Protein AF-A0A0G4I649-F1 (afdb_monomer)

Sequence (274 aa):
MVRAGGKIGPRVFERAVSGQRWRILRYLLKVSRPPHETGDAPRPSPPPSRAENWEGGSLESDFLCSAAPGPGRVEAAALLVGEGANVHRVGQRGVALLHKAAFRDPVGLVRLLLDRGVDREAVDVTGKSALTYTVRGLQQEVIELLLSLGTNVNETSWNSHARRLTPLHEIGHGGCGFEDAPTPSNGPEDQAITEVLVGWGAEVEALDSKGRSALHRAAQYGSLELVEYLIDREADAERRDRDDVTPLHWACRDPKTPPENLQKEANRSCPPPP

Mean predicted aligned error: 12.26 Å

Organism: NCBI:txid1169474

Solvent-accessible surface area (backbone atoms only — not comparable to full-atom values): 16024 Å² total; per-residue (Å²): 136,82,82,66,77,64,76,78,48,64,72,59,50,51,52,37,42,70,64,67,39,57,72,59,50,53,52,49,57,64,58,51,46,78,80,76,87,76,84,82,79,90,71,80,82,76,74,96,83,66,80,82,77,70,90,63,78,50,56,63,56,46,46,71,62,65,61,75,83,60,77,52,50,52,59,49,47,52,48,42,46,72,75,62,48,73,69,79,48,61,48,79,68,43,42,33,47,59,35,49,31,33,33,71,48,63,58,65,46,47,49,56,43,51,75,70,67,43,70,70,80,48,45,25,78,44,41,45,27,24,61,49,30,10,64,66,41,68,31,56,74,46,42,53,51,45,47,77,70,68,50,71,60,72,44,63,22,44,48,100,81,70,33,43,33,39,50,70,54,48,45,59,54,45,63,59,102,50,101,78,47,61,69,56,59,71,47,73,66,47,36,54,47,49,51,52,44,47,74,72,66,32,64,67,79,47,62,28,72,57,46,39,35,32,53,33,43,24,25,53,63,64,23,60,67,44,36,53,53,40,47,77,67,71,43,69,70,77,47,52,23,76,85,69,38,30,22,66,40,35,51,68,56,56,95,87,59,57,77,92,46,32,57,63,49,38,51,70,77,49,66,77,82,131

Foldseek 3Di:
DPPLQDQQDLVNLLVCQVVVVVVVSLVNVVSNDDPPPDDDDDDPDDDPPDDPPPPDPRSLNCLLQPPAEDPRSLVSNVSSVVVPDDQQDADPQRRGSLLRCLQHHDLSNNVVSVVVVHDQCRAGNQSDGSLLNNLQSLPLVNNLVSLVVVDDQQGWGQDPVRKTDGSLLCQQPQDDPDPPRDHRCLDCSSVSNVVSSVVSPHDQCDAMPQRDGSLLSCLLNVNVSNNVSSVVVVHDQCRATNLRDGSPLSNVDDPPDDPNCSVVVCCVVDPPDD

Nearest PDB structures (foldseek):
  5y4e-assembly1_A  TM=7.832E-01  e=2.084E-09  Homo sapiens
  7xce-assembly1_A  TM=7.370E-01  e=2.084E-09  Rattus norvegicus
  6gvm-assembly1_D  TM=8.474E-01  e=1.942E-07  synthetic construct
  6ley-assembly1_A  TM=7.022E-01  e=9.676E-07  Homo sapiens
  9dp8-assembly1_A  TM=4.434E-01  e=2.459E-07  Homo sapiens

Radius of gyration: 23.23 Å; Cα contacts (8 Å, |Δi|>4): 355; chains: 1; bounding box: 73×36×67 Å

pLDDT: mean 72.51, std 19.7, range [23.88, 94.75]

Structure (mmCIF, N/CA/C/O backbone):
data_AF-A0A0G4I649-F1
#
_entry.id   AF-A0A0G4I649-F1
#
loop_
_atom_site.group_PDB
_atom_site.id
_atom_site.type_symbol
_atom_site.label_atom_id
_atom_site.label_alt_id
_atom_site.label_comp_id
_atom_site.label_asym_id
_atom_site.label_entity_id
_atom_site.label_seq_id
_atom_site.pdbx_PDB_ins_code
_atom_site.Cartn_x
_atom_site.Cartn_y
_atom_site.Cartn_z
_atom_site.occupancy
_atom_site.B_iso_or_equiv
_atom_site.auth_seq_id
_atom_site.auth_comp_id
_atom_site.auth_asym_id
_atom_site.auth_atom_id
_atom_site.pdbx_PDB_model_num
ATOM 1 N N . MET A 1 1 ? -28.182 16.360 42.517 1.00 30.84 1 MET A N 1
ATOM 2 C CA . MET A 1 1 ? -28.153 16.275 41.039 1.00 30.84 1 MET A CA 1
ATOM 3 C C . MET A 1 1 ? -26.797 16.765 40.551 1.00 30.84 1 MET A C 1
ATOM 5 O O . MET A 1 1 ? -26.593 17.966 40.435 1.00 30.84 1 MET A O 1
ATOM 9 N N . VAL A 1 2 ? -25.835 15.862 40.348 1.00 25.61 2 VAL A N 1
ATOM 10 C CA . VAL A 1 2 ? -24.543 16.227 39.747 1.00 25.61 2 VAL A CA 1
ATOM 11 C C . VAL A 1 2 ? -24.775 16.339 38.244 1.00 25.61 2 VAL A C 1
ATOM 13 O O . VAL A 1 2 ? -25.144 15.356 37.607 1.00 25.61 2 VAL A O 1
ATOM 16 N N . ARG A 1 3 ? -24.631 17.545 37.686 1.00 26.09 3 ARG A N 1
ATOM 17 C CA . ARG A 1 3 ? -24.665 17.765 36.236 1.00 26.09 3 ARG A CA 1
ATOM 18 C C . ARG A 1 3 ? -23.495 17.000 35.610 1.00 26.09 3 ARG A C 1
ATOM 20 O O . ARG A 1 3 ? -22.353 17.442 35.701 1.00 26.09 3 ARG A O 1
ATOM 27 N N . ALA A 1 4 ? -23.775 15.862 34.980 1.00 29.80 4 ALA A N 1
ATOM 28 C CA . ALA A 1 4 ? -22.822 15.105 34.171 1.00 29.80 4 ALA A CA 1
ATOM 29 C C . ALA A 1 4 ? -22.599 15.821 32.823 1.00 29.80 4 ALA A C 1
ATOM 31 O O . ALA A 1 4 ? -23.013 15.355 31.774 1.00 29.80 4 ALA A O 1
ATOM 32 N N . GLY A 1 5 ? -22.009 17.018 32.864 1.00 32.94 5 GLY A N 1
ATOM 33 C CA . GLY A 1 5 ? -21.647 17.798 31.672 1.00 32.94 5 GLY A CA 1
ATOM 34 C C . GLY A 1 5 ? -20.177 17.654 31.264 1.00 32.94 5 GLY A C 1
ATOM 35 O O . GLY A 1 5 ? -19.724 18.324 30.341 1.00 32.94 5 GLY A O 1
ATOM 36 N N . GLY A 1 6 ? -19.404 16.828 31.974 1.00 43.88 6 GLY A N 1
ATOM 37 C CA . GLY A 1 6 ? -17.980 16.646 31.711 1.00 43.88 6 GLY A CA 1
ATOM 38 C C . GLY A 1 6 ? -17.748 15.622 30.607 1.00 43.88 6 GLY A C 1
ATOM 39 O O . GLY A 1 6 ? -17.933 14.425 30.830 1.00 43.88 6 GLY A O 1
ATOM 40 N N . LYS A 1 7 ? -17.304 16.079 29.433 1.00 59.22 7 LYS A N 1
ATOM 41 C CA . LYS A 1 7 ? -16.686 15.202 28.430 1.00 59.22 7 LYS A CA 1
ATOM 42 C C . LYS A 1 7 ? -15.444 14.564 29.071 1.00 59.22 7 LYS A C 1
ATOM 44 O O . LYS A 1 7 ? -14.606 15.283 29.616 1.00 59.22 7 LYS A O 1
ATOM 49 N N . ILE A 1 8 ? -15.327 13.234 29.040 1.00 63.97 8 ILE A N 1
ATOM 50 C CA . ILE A 1 8 ? -14.081 12.543 29.425 1.00 63.97 8 ILE A CA 1
ATOM 51 C C . ILE A 1 8 ? -12.975 13.105 28.522 1.00 63.97 8 ILE A C 1
ATOM 53 O O . ILE A 1 8 ? -13.214 13.230 27.334 1.00 63.97 8 ILE A O 1
ATOM 57 N N . GLY A 1 9 ? -11.812 13.502 29.048 1.00 62.06 9 GLY A N 1
ATOM 58 C CA . GLY A 1 9 ? -10.686 13.996 28.234 1.00 62.06 9 GLY A CA 1
ATOM 59 C C . GLY A 1 9 ? -9.848 12.847 27.642 1.00 62.06 9 GLY A C 1
ATOM 60 O O . GLY A 1 9 ? -9.783 11.787 28.270 1.00 62.06 9 GLY A O 1
ATOM 61 N N . PRO A 1 10 ? -9.154 13.024 26.496 1.00 63.69 10 PRO A N 1
ATOM 62 C CA . PRO A 1 10 ? -8.488 11.920 25.786 1.00 63.69 10 PRO A CA 1
ATOM 63 C C . PRO A 1 10 ? -7.400 11.248 26.637 1.00 63.69 10 PRO A C 1
ATOM 65 O O . PRO A 1 10 ? -7.374 10.030 26.761 1.00 63.69 10 PRO A O 1
ATOM 68 N N . ARG A 1 11 ? -6.604 12.036 27.373 1.00 67.75 11 ARG A N 1
ATOM 69 C CA . ARG A 1 11 ? -5.588 11.521 28.314 1.00 67.75 11 ARG A CA 1
ATOM 70 C C . ARG A 1 11 ? -6.177 10.715 29.478 1.00 67.75 11 ARG A C 1
ATOM 72 O O . ARG A 1 11 ? -5.542 9.798 29.993 1.00 67.75 11 ARG A O 1
ATOM 79 N N . VAL A 1 12 ? -7.377 11.079 29.938 1.00 72.56 12 VAL A N 1
ATOM 80 C CA . VAL A 1 12 ? -8.071 10.372 31.031 1.00 72.56 12 VAL A CA 1
ATOM 81 C C . VAL A 1 12 ? -8.604 9.039 30.521 1.00 72.56 12 VAL A C 1
ATOM 83 O O . VAL A 1 12 ? -8.487 8.027 31.212 1.00 72.56 12 VAL A O 1
ATOM 86 N N . PHE A 1 13 ? -9.143 9.042 29.302 1.00 73.69 13 PHE A N 1
ATOM 87 C CA . PHE A 1 13 ? -9.582 7.842 28.608 1.00 73.69 13 PHE A CA 1
ATOM 88 C C . PHE A 1 13 ? -8.411 6.876 28.375 1.00 73.69 13 PHE A C 1
ATOM 90 O O . PHE A 1 13 ? -8.480 5.731 28.814 1.00 73.69 13 PHE A O 1
ATOM 97 N N . GLU A 1 14 ? -7.302 7.354 27.804 1.00 69.31 14 GLU A N 1
ATOM 98 C CA . GLU A 1 14 ? -6.072 6.574 27.600 1.00 69.31 14 GLU A CA 1
ATOM 99 C C . GLU A 1 14 ? -5.578 5.940 28.900 1.00 69.31 14 GLU A C 1
ATOM 101 O O . GLU A 1 14 ? -5.361 4.735 28.963 1.00 69.31 14 GLU A O 1
ATOM 106 N N . ARG A 1 15 ? -5.490 6.715 29.987 1.00 74.00 15 ARG A N 1
ATOM 107 C CA . ARG A 1 15 ? -5.036 6.192 31.281 1.00 74.00 15 ARG A CA 1
ATOM 108 C C . ARG A 1 15 ? -5.996 5.159 31.881 1.00 74.00 15 ARG A C 1
ATOM 110 O O . ARG A 1 15 ? -5.552 4.254 32.588 1.00 74.00 15 ARG A O 1
ATOM 117 N N . ALA A 1 16 ? -7.299 5.275 31.619 1.00 75.88 16 ALA A N 1
ATOM 118 C CA . ALA A 1 16 ? -8.287 4.280 32.035 1.00 75.88 16 ALA A CA 1
ATOM 119 C C . ALA A 1 16 ? -8.163 2.972 31.234 1.00 75.88 16 ALA A C 1
ATOM 121 O O . ALA A 1 16 ? -8.284 1.898 31.829 1.00 75.88 16 ALA A O 1
ATOM 122 N N . VAL A 1 17 ? -7.873 3.072 29.932 1.00 74.56 17 VAL A N 1
ATOM 123 C CA . VAL A 1 17 ? -7.569 1.940 29.041 1.00 74.56 17 VAL A CA 1
ATOM 124 C C . VAL A 1 17 ? -6.275 1.249 29.475 1.00 74.56 17 VAL A C 1
ATOM 126 O O . VAL A 1 17 ? -6.300 0.056 29.766 1.00 74.56 17 VAL A O 1
ATOM 129 N N . SER A 1 18 ? -5.174 1.992 29.646 1.00 73.44 18 SER A N 1
ATOM 130 C CA . SER A 1 18 ? -3.888 1.438 30.106 1.00 73.44 18 SER A CA 1
ATOM 131 C C . SER A 1 18 ? -3.985 0.802 31.495 1.00 73.44 18 SER A C 1
ATOM 133 O O . SER A 1 18 ? -3.306 -0.175 31.787 1.00 73.44 18 SER A O 1
ATOM 135 N N . GLY A 1 19 ? -4.848 1.339 32.361 1.00 77.25 19 GLY A N 1
ATOM 136 C CA . GLY A 1 19 ? -5.126 0.782 33.6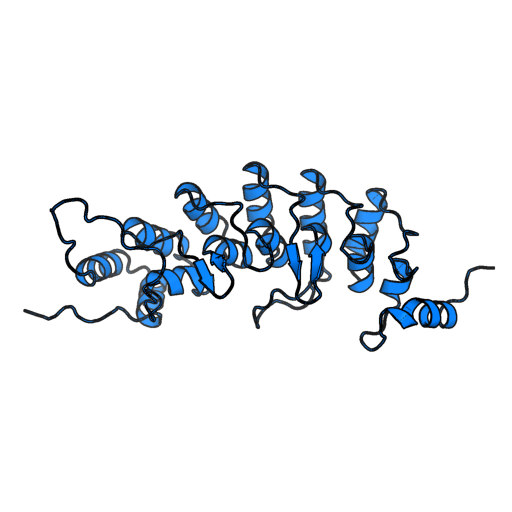84 1.00 77.25 19 GLY A CA 1
ATOM 137 C C . GLY A 1 19 ? -6.134 -0.373 33.698 1.00 77.25 19 GLY A C 1
ATOM 138 O O . GLY A 1 19 ? -6.522 -0.785 34.791 1.00 77.25 19 GLY A O 1
ATOM 139 N N . GLN A 1 20 ? -6.610 -0.838 32.534 1.00 76.81 20 GLN A N 1
ATOM 140 C CA . GLN A 1 20 ? -7.620 -1.894 32.366 1.00 76.81 20 GLN A CA 1
ATOM 141 C C . GLN A 1 20 ? -8.895 -1.682 33.204 1.00 76.81 20 GLN A C 1
ATOM 143 O O . GLN A 1 20 ? -9.532 -2.618 33.694 1.00 76.81 20 GLN A O 1
ATOM 148 N N . ARG A 1 21 ? -9.307 -0.423 33.393 1.00 79.00 21 ARG A N 1
ATOM 149 C CA . ARG A 1 21 ? -10.442 -0.055 34.259 1.00 79.00 21 ARG A CA 1
ATOM 150 C C . ARG A 1 21 ? -11.781 -0.136 33.520 1.00 79.00 21 ARG A C 1
ATOM 152 O O . ARG A 1 21 ? -12.594 0.787 33.589 1.00 79.00 21 ARG A O 1
ATOM 159 N N . TRP A 1 22 ? -12.036 -1.253 32.840 1.00 78.50 22 TRP A N 1
ATOM 160 C CA . TRP A 1 22 ? -13.140 -1.423 31.883 1.00 78.50 22 TRP A CA 1
ATOM 161 C C . TRP A 1 22 ? -14.526 -1.160 32.470 1.00 78.50 22 TRP A C 1
ATOM 163 O O . TRP A 1 22 ? -15.344 -0.482 31.856 1.00 78.50 22 TRP A O 1
ATOM 173 N N . ARG A 1 23 ? -14.791 -1.655 33.686 1.00 77.62 23 ARG A N 1
ATOM 174 C CA . ARG A 1 23 ? -16.087 -1.477 34.365 1.00 77.62 23 ARG A CA 1
ATOM 175 C C . ARG A 1 23 ? -16.404 -0.008 34.639 1.00 77.62 23 ARG A C 1
ATOM 177 O O . ARG A 1 23 ? -17.520 0.435 34.382 1.00 77.62 23 ARG A O 1
ATOM 184 N N . ILE A 1 24 ? -15.415 0.733 35.137 1.00 77.50 24 ILE A N 1
ATOM 185 C CA . ILE A 1 24 ? -15.548 2.160 35.452 1.00 77.50 24 ILE A CA 1
ATOM 186 C C . ILE A 1 24 ? -15.682 2.953 34.155 1.00 77.50 24 ILE A C 1
ATOM 188 O O . ILE A 1 24 ? -16.576 3.785 34.040 1.00 77.50 24 ILE A O 1
ATOM 192 N N . LEU A 1 25 ? -14.839 2.654 33.163 1.00 76.38 25 LEU A N 1
ATOM 193 C CA . LEU A 1 25 ? -14.864 3.323 31.867 1.00 76.38 25 LEU A CA 1
ATOM 194 C C . LEU A 1 25 ? -16.225 3.168 31.177 1.00 76.38 25 LEU A C 1
ATOM 196 O O . LEU A 1 25 ? -16.806 4.157 30.741 1.00 76.38 25 LEU A O 1
ATOM 200 N N . ARG A 1 26 ? -16.776 1.948 31.164 1.00 74.25 26 ARG A N 1
ATOM 201 C CA . ARG A 1 26 ? -18.103 1.662 30.604 1.00 74.25 26 ARG A CA 1
ATOM 202 C C . ARG A 1 26 ? -19.208 2.445 31.301 1.00 74.25 26 ARG A C 1
ATOM 204 O O . ARG A 1 26 ? -20.074 3.008 30.643 1.00 74.25 26 ARG A O 1
ATOM 211 N N . TYR A 1 27 ? -19.183 2.476 32.632 1.00 77.38 27 TYR A N 1
ATOM 212 C CA . TYR A 1 27 ? -20.171 3.219 33.408 1.00 77.38 27 TYR A CA 1
ATOM 213 C C . TYR A 1 27 ? -20.097 4.722 33.115 1.00 77.38 27 TYR A C 1
ATOM 215 O O . TYR A 1 27 ? -21.120 5.348 32.858 1.00 77.38 27 TYR A O 1
ATOM 223 N N . LEU A 1 28 ? -18.889 5.291 33.091 1.00 75.56 28 LEU A N 1
ATOM 224 C CA . LEU A 1 28 ? -18.695 6.711 32.808 1.00 75.56 28 LEU A CA 1
ATOM 225 C C . LEU A 1 28 ? -19.133 7.080 31.389 1.00 75.56 28 LEU A C 1
ATOM 227 O O . LEU A 1 28 ? -19.820 8.079 31.230 1.00 75.56 28 LEU A O 1
ATOM 231 N N . LEU A 1 29 ? -18.826 6.262 30.377 1.00 72.44 29 LEU A N 1
ATOM 232 C CA . LEU A 1 29 ? -19.290 6.499 29.004 1.00 72.44 29 LEU A CA 1
ATOM 233 C C . LEU A 1 29 ? -20.818 6.495 28.896 1.00 72.44 29 LEU A C 1
ATOM 235 O O . LEU A 1 29 ? -21.380 7.364 28.234 1.00 72.44 29 LEU A O 1
ATOM 239 N N . LYS A 1 30 ? -21.495 5.576 29.595 1.00 70.81 30 LYS A N 1
ATOM 240 C CA . LYS A 1 30 ? -22.964 5.542 29.655 1.00 70.81 30 LYS A CA 1
ATOM 241 C C . LYS A 1 30 ? -23.556 6.791 30.300 1.00 70.81 30 LYS A C 1
ATOM 243 O O . LYS A 1 30 ? -24.549 7.311 29.809 1.00 70.81 30 LYS A O 1
ATOM 248 N N . VAL A 1 31 ? -22.954 7.269 31.390 1.00 71.62 31 VAL A N 1
ATOM 249 C CA . VAL A 1 31 ? -23.436 8.445 32.137 1.00 71.62 31 VAL A CA 1
ATOM 250 C C . VAL A 1 31 ? -23.094 9.762 31.431 1.00 71.62 31 VAL A C 1
ATOM 252 O O . VAL A 1 31 ? -23.829 10.736 31.562 1.00 71.62 31 VAL A O 1
ATOM 255 N N . SER A 1 32 ? -21.991 9.808 30.682 1.00 65.81 32 SER A N 1
ATOM 256 C CA . SER A 1 32 ? -21.557 10.984 29.921 1.00 65.81 32 SER A CA 1
ATOM 257 C C . SER A 1 32 ? -22.342 11.205 28.624 1.00 65.81 32 SER A C 1
ATOM 259 O O . SER A 1 32 ? -22.191 12.262 28.010 1.00 65.81 32 SER A O 1
ATOM 261 N N . ARG A 1 33 ? -23.161 10.242 28.183 1.00 58.59 33 ARG A N 1
ATOM 262 C CA . ARG A 1 33 ? -24.024 10.421 27.013 1.00 58.59 33 ARG A CA 1
ATOM 263 C C . ARG A 1 33 ? -25.272 11.224 27.371 1.00 58.59 33 ARG A C 1
ATOM 265 O O . ARG A 1 33 ? -25.876 10.963 28.412 1.00 58.59 33 ARG A O 1
ATOM 272 N N . PRO A 1 34 ? -25.696 12.171 26.515 1.00 48.81 34 PRO A N 1
ATOM 273 C CA . PRO A 1 34 ? -27.019 12.749 26.667 1.00 48.81 34 PRO A CA 1
ATOM 274 C C . PRO A 1 34 ? -28.061 11.620 26.564 1.00 48.81 34 PRO A C 1
ATOM 276 O O . PRO A 1 34 ? -27.848 10.666 25.809 1.00 48.81 34 PRO A O 1
ATOM 279 N N . PRO A 1 35 ? -29.161 11.679 27.333 1.00 37.78 35 PRO A N 1
ATOM 280 C CA . PRO A 1 35 ? -30.220 10.687 27.227 1.00 37.78 35 PRO A CA 1
ATOM 281 C C . PRO A 1 35 ? -30.705 10.632 25.775 1.00 37.78 35 PRO A C 1
ATOM 283 O O . PRO A 1 35 ? -31.006 11.667 25.185 1.00 37.78 35 PRO A O 1
ATOM 286 N N . HIS A 1 36 ? -30.745 9.429 25.197 1.00 39.72 36 HIS A N 1
ATOM 287 C CA . HIS A 1 36 ? -31.390 9.204 23.909 1.00 39.72 36 HIS A CA 1
ATOM 288 C C . HIS A 1 36 ? -32.833 9.719 23.997 1.00 39.72 36 HIS A C 1
ATOM 290 O O . HIS A 1 36 ? -33.605 9.233 24.828 1.00 39.72 36 HIS A O 1
ATOM 296 N N . GLU A 1 37 ? -33.193 10.688 23.153 1.00 33.03 37 GLU A N 1
ATOM 297 C CA . GLU A 1 37 ? -34.595 10.996 22.881 1.00 33.03 37 GLU A CA 1
ATOM 298 C C . GLU A 1 37 ? -35.244 9.709 22.366 1.00 33.03 37 GLU A C 1
ATOM 300 O O . GLU A 1 37 ? -34.916 9.181 21.303 1.00 33.03 37 GLU A O 1
ATOM 305 N N . THR A 1 38 ? -36.090 9.134 23.207 1.00 34.59 38 THR A N 1
ATOM 306 C CA . THR A 1 38 ? -36.849 7.925 22.925 1.00 34.59 38 THR A CA 1
ATOM 307 C C . THR A 1 38 ? -38.205 8.373 22.396 1.00 34.59 38 THR A C 1
ATOM 309 O O . THR A 1 38 ? -39.001 8.912 23.151 1.00 34.59 38 THR A O 1
ATOM 312 N N . GLY A 1 39 ? -38.443 8.148 21.100 1.00 38.88 39 GLY A N 1
ATOM 313 C CA . GLY A 1 39 ? -39.755 8.279 20.454 1.00 38.88 39 GLY A CA 1
ATOM 314 C C . GLY A 1 39 ? -40.128 9.688 19.980 1.00 38.88 39 GLY A C 1
ATOM 315 O O . GLY A 1 39 ? -40.438 10.548 20.789 1.00 38.88 39 GLY A O 1
ATOM 316 N N . ASP A 1 40 ? -40.105 9.917 18.660 1.00 28.19 40 ASP A N 1
ATOM 317 C CA . ASP A 1 40 ? -41.310 10.237 17.866 1.00 28.19 40 ASP A CA 1
ATOM 318 C C . ASP A 1 40 ? -40.969 10.672 16.421 1.00 28.19 40 ASP A C 1
ATOM 320 O O . ASP A 1 40 ? -40.232 11.628 16.203 1.00 28.19 40 ASP A O 1
ATOM 324 N N . ALA A 1 41 ? -41.580 9.959 15.460 1.00 27.02 41 ALA A N 1
ATOM 325 C CA . ALA A 1 41 ? -41.785 10.235 14.024 1.00 27.02 41 ALA A CA 1
ATOM 326 C C . ALA A 1 41 ? -40.578 10.584 13.102 1.00 27.02 41 ALA A C 1
ATOM 328 O O . ALA A 1 41 ? -39.688 11.356 13.456 1.00 27.02 41 ALA A O 1
ATOM 329 N N . PRO A 1 42 ? -40.564 10.090 11.841 1.00 31.80 42 PRO A N 1
ATOM 330 C CA . PRO A 1 42 ? -39.541 10.467 10.869 1.00 31.80 42 PRO A CA 1
ATOM 331 C C . PRO A 1 42 ? -39.726 11.937 10.471 1.00 31.80 42 PRO A C 1
ATOM 333 O O . PRO A 1 42 ? -40.699 12.297 9.807 1.00 31.80 42 PRO A O 1
ATOM 336 N N . ARG A 1 43 ? -38.789 12.807 10.862 1.00 32.59 43 ARG A N 1
ATOM 337 C CA . ARG A 1 43 ? -38.705 14.154 10.281 1.00 32.59 43 ARG A CA 1
ATOM 338 C C . ARG A 1 43 ? -38.179 14.047 8.846 1.00 32.59 43 ARG A C 1
ATOM 340 O O . ARG A 1 43 ? -37.273 13.249 8.602 1.00 32.59 43 ARG A O 1
ATOM 347 N N . PRO A 1 44 ? -38.717 14.837 7.900 1.00 28.33 44 PRO A N 1
ATOM 348 C CA . PRO A 1 44 ? -38.223 14.837 6.533 1.00 28.33 44 PRO A CA 1
ATOM 349 C C . PRO A 1 44 ? -36.754 15.265 6.531 1.00 28.33 44 PRO A C 1
ATOM 351 O O . PRO A 1 44 ? -36.370 16.223 7.204 1.00 28.33 44 PRO A O 1
ATOM 354 N N . SER A 1 45 ? -35.941 14.521 5.787 1.00 31.14 45 SER A N 1
ATOM 355 C CA . SER A 1 45 ? -34.520 14.788 5.575 1.00 31.14 45 SER A CA 1
ATOM 356 C C . SER A 1 45 ? -34.297 16.252 5.162 1.00 31.14 45 SER A C 1
ATOM 358 O O . SER A 1 45 ? -34.908 16.689 4.181 1.00 31.14 45 SER A O 1
ATOM 360 N N . PRO A 1 46 ? -33.451 17.022 5.873 1.00 29.33 46 PRO A N 1
ATOM 361 C CA . PRO A 1 46 ? -33.128 18.382 5.468 1.00 29.33 46 PRO A CA 1
ATOM 362 C C . PRO A 1 46 ? -32.261 18.369 4.193 1.00 29.33 46 PRO A C 1
ATOM 364 O O . PRO A 1 46 ? -31.534 17.402 3.951 1.00 29.33 46 PRO A O 1
ATOM 367 N N . PRO A 1 47 ? -32.336 19.418 3.353 1.00 23.88 47 PRO A N 1
ATOM 368 C CA . PRO A 1 47 ? -31.607 19.479 2.089 1.00 23.88 47 PRO A CA 1
ATOM 369 C C . PRO A 1 47 ? -30.078 19.493 2.299 1.00 23.88 47 PRO A C 1
ATOM 371 O O . PRO A 1 47 ? -29.600 19.953 3.339 1.00 23.88 47 PRO A O 1
ATOM 374 N N . PRO A 1 48 ? -29.292 19.043 1.301 1.00 33.75 48 PRO A N 1
ATOM 375 C CA . PRO A 1 48 ? -27.872 18.692 1.442 1.00 33.75 48 PRO A CA 1
ATOM 376 C C . PRO A 1 48 ? -26.901 19.885 1.571 1.00 33.75 48 PRO A C 1
ATOM 378 O O . PRO A 1 48 ? -25.727 19.767 1.239 1.00 33.75 48 PRO A O 1
ATOM 381 N N . SER A 1 49 ? -27.345 21.048 2.049 1.00 29.31 49 SER A N 1
ATOM 382 C CA . SER A 1 49 ? -26.554 22.289 2.026 1.00 29.31 49 SER A CA 1
ATOM 383 C C . SER A 1 49 ? -26.174 22.842 3.399 1.00 29.31 49 SER A C 1
ATOM 385 O O . SER A 1 49 ? -25.743 23.988 3.504 1.00 29.31 49 SER A O 1
ATOM 387 N N . ARG A 1 50 ? -26.295 22.055 4.468 1.00 26.25 50 ARG A N 1
ATOM 388 C CA . ARG A 1 50 ? -25.752 22.435 5.774 1.00 26.25 50 ARG A CA 1
ATOM 389 C C . ARG A 1 50 ? -25.183 21.204 6.454 1.00 26.25 50 ARG A C 1
ATOM 391 O O . ARG A 1 50 ? -25.832 2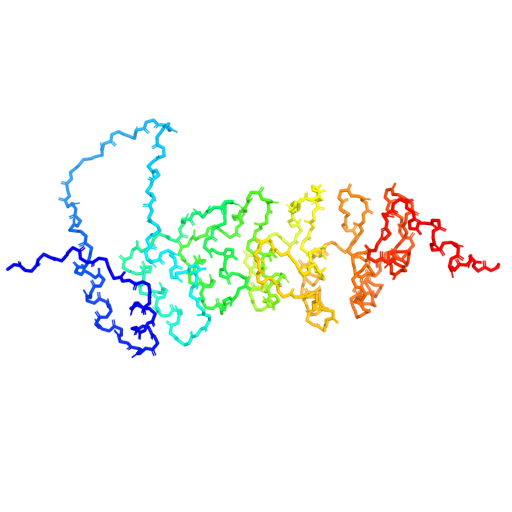0.587 7.287 1.00 26.25 50 ARG A O 1
ATOM 398 N N . ALA A 1 51 ? -23.963 20.851 6.050 1.00 29.52 51 ALA A N 1
ATOM 399 C CA . ALA A 1 51 ? -23.083 20.053 6.881 1.00 29.52 51 ALA A CA 1
ATOM 400 C C . ALA A 1 51 ? -23.116 20.670 8.282 1.00 29.52 51 ALA A C 1
ATOM 402 O O . ALA A 1 51 ? -22.667 21.802 8.485 1.00 29.52 51 ALA A O 1
ATOM 403 N N . GLU A 1 52 ? -23.714 19.961 9.234 1.00 28.52 52 GLU A N 1
ATOM 404 C CA . GLU A 1 52 ? -23.439 20.193 10.639 1.00 28.52 52 GLU A CA 1
ATOM 405 C C . GLU A 1 52 ? -21.970 19.827 10.840 1.00 28.52 52 GLU A C 1
ATOM 407 O O . GLU A 1 52 ? -21.595 18.705 11.177 1.00 28.52 52 GLU A O 1
ATOM 412 N N . ASN A 1 53 ? -21.129 20.815 10.542 1.00 29.42 53 ASN A N 1
ATOM 413 C CA . ASN A 1 53 ? -19.780 20.952 11.032 1.00 29.42 53 ASN A CA 1
ATOM 414 C C . ASN A 1 53 ? -19.869 20.961 12.556 1.00 29.42 53 ASN A C 1
ATOM 416 O O . ASN A 1 53 ? -19.943 22.012 13.189 1.00 29.42 53 ASN A O 1
ATOM 420 N N . TRP A 1 54 ? -19.891 19.775 13.153 1.00 29.28 54 TRP A N 1
ATOM 421 C CA . TRP A 1 54 ? -19.575 19.634 14.557 1.00 29.28 54 TRP A CA 1
ATOM 422 C C . TRP A 1 54 ? -18.052 19.733 14.693 1.00 29.28 54 TRP A C 1
ATOM 424 O O . TRP A 1 54 ? -17.320 18.744 14.596 1.00 29.28 54 TRP A O 1
ATOM 434 N N . GLU A 1 55 ? -17.567 20.963 14.864 1.00 29.86 55 GLU A N 1
ATOM 435 C CA . GLU A 1 55 ? -16.218 21.247 15.346 1.00 29.86 55 GLU A CA 1
ATOM 436 C C . GLU A 1 55 ? -16.076 20.688 16.768 1.00 29.86 55 GLU A C 1
ATOM 438 O O . GLU A 1 55 ? -16.480 21.281 17.766 1.00 29.86 55 GLU A O 1
ATOM 443 N N . GLY A 1 56 ? -15.553 19.471 16.854 1.00 32.56 56 GLY A N 1
ATOM 444 C CA . GLY A 1 56 ? -15.304 18.779 18.107 1.00 32.56 56 GLY A CA 1
ATOM 445 C C . GLY A 1 56 ? -15.257 17.289 17.854 1.00 32.56 56 GLY A C 1
ATOM 446 O O . GLY A 1 56 ? -16.279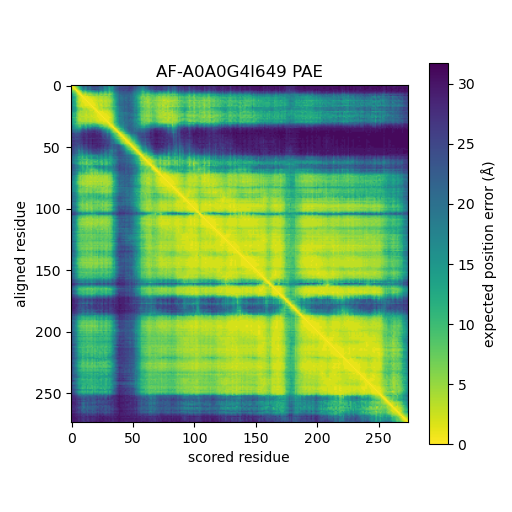 16.618 17.981 1.00 32.56 56 GLY A O 1
ATOM 447 N N . GLY A 1 57 ? -14.081 16.781 17.471 1.00 42.28 57 GLY A N 1
ATOM 448 C CA . GLY A 1 57 ? -13.825 15.346 17.406 1.00 42.28 57 GLY A CA 1
ATOM 449 C C . GLY A 1 57 ? -14.413 14.677 18.643 1.00 42.28 57 GLY A C 1
ATOM 450 O O . GLY A 1 57 ? -14.130 15.072 19.776 1.00 42.28 57 GLY A O 1
ATOM 451 N N . SER A 1 58 ? -15.331 13.727 18.435 1.00 53.25 58 SER A N 1
ATOM 452 C CA . SER A 1 58 ? -15.747 12.872 19.539 1.00 53.25 58 SER A CA 1
ATOM 453 C C . SER A 1 58 ? -14.466 12.244 20.066 1.00 53.25 58 SER A C 1
ATOM 455 O O . SER A 1 58 ? -13.679 11.713 19.277 1.00 53.25 58 SER A O 1
ATOM 457 N N . LEU A 1 59 ? -14.257 12.303 21.379 1.00 50.09 59 LEU A N 1
ATOM 458 C CA . LEU A 1 59 ? -13.157 11.619 22.053 1.00 50.09 59 LEU A CA 1
ATOM 459 C C . LEU A 1 59 ? -13.010 10.170 21.578 1.00 50.09 59 LEU A C 1
ATOM 461 O O . LEU A 1 59 ? -11.911 9.639 21.506 1.00 50.09 59 LEU A O 1
ATOM 465 N N . GLU A 1 60 ? -14.149 9.559 21.250 1.00 53.22 60 GLU A N 1
ATOM 466 C CA . GLU A 1 60 ? -14.287 8.203 20.743 1.00 53.22 60 GLU A CA 1
ATOM 467 C C . GLU A 1 60 ? -13.642 8.077 19.354 1.00 53.22 60 GLU A C 1
ATOM 469 O O . GLU A 1 60 ? -12.889 7.144 19.109 1.00 53.22 60 GLU A O 1
ATOM 474 N N . SER A 1 61 ? -13.869 9.049 18.463 1.00 51.69 61 SER A N 1
ATOM 475 C CA . SER A 1 61 ? -13.261 9.074 17.129 1.00 51.69 61 SER A CA 1
ATOM 476 C C . SER A 1 61 ? -11.783 9.448 17.159 1.00 51.69 61 SER A C 1
ATOM 478 O O . SER A 1 61 ? -11.009 8.845 16.425 1.00 51.69 61 SER A O 1
ATOM 480 N N . ASP A 1 62 ? -11.375 10.378 18.024 1.00 56.03 62 ASP A N 1
ATOM 481 C CA . ASP A 1 62 ? -9.971 10.775 18.136 1.00 56.03 62 ASP A CA 1
ATOM 482 C C . ASP A 1 62 ? -9.151 9.667 18.802 1.00 56.03 62 ASP A C 1
ATOM 484 O O . ASP A 1 62 ? -8.063 9.374 18.331 1.00 56.03 62 ASP A O 1
ATOM 488 N N . PHE A 1 63 ? -9.686 8.963 19.807 1.00 62.47 63 PHE A N 1
ATOM 489 C CA . PHE A 1 63 ? -9.019 7.797 20.393 1.00 62.47 63 PHE A CA 1
ATOM 490 C C . PHE A 1 63 ? -8.896 6.641 19.394 1.00 62.47 63 PHE A C 1
ATOM 492 O O . PHE A 1 63 ? -7.805 6.105 19.216 1.00 62.47 63 PHE A O 1
ATOM 499 N N . LEU A 1 64 ? -9.984 6.294 18.692 1.00 60.91 64 LEU A N 1
ATOM 500 C CA . LEU A 1 64 ? -9.947 5.284 17.628 1.00 60.91 64 LEU A CA 1
ATOM 501 C C . LEU A 1 64 ? -8.928 5.648 16.527 1.00 60.91 64 LEU A C 1
ATOM 503 O O . LEU A 1 64 ? -8.348 4.758 15.916 1.00 60.91 64 LEU A O 1
ATOM 507 N N . CYS A 1 65 ? -8.684 6.945 16.304 1.00 56.06 65 CYS A N 1
ATOM 508 C CA . CYS A 1 65 ? -7.795 7.462 15.265 1.00 56.06 65 CYS A CA 1
ATOM 509 C C . CYS A 1 65 ? -6.355 7.803 15.700 1.00 56.06 65 CYS A C 1
ATOM 511 O O . CYS A 1 65 ? -5.506 7.951 14.823 1.00 56.06 65 CYS A O 1
ATOM 513 N N . SER A 1 66 ? -6.095 8.063 16.982 1.00 56.50 66 SER A N 1
ATOM 514 C CA . SER A 1 66 ? -4.877 8.743 17.468 1.00 56.50 66 SER A CA 1
ATOM 515 C C . SER A 1 66 ? -4.213 8.046 18.654 1.00 56.50 66 SER A C 1
ATOM 517 O O . SER A 1 66 ? -3.127 8.467 19.054 1.00 56.50 66 SER A O 1
ATOM 519 N N . ALA A 1 67 ? -4.837 7.021 19.242 1.00 55.78 67 ALA A N 1
ATOM 520 C CA . ALA A 1 67 ? -4.221 6.295 20.344 1.00 55.78 67 ALA A CA 1
ATOM 521 C C . ALA A 1 67 ? -2.941 5.594 19.869 1.00 55.78 67 ALA A C 1
ATOM 523 O O . ALA A 1 67 ? -2.914 4.988 18.799 1.00 55.78 67 ALA A O 1
ATOM 524 N N . ALA A 1 68 ? -1.883 5.655 20.677 1.00 52.12 68 ALA A N 1
ATOM 525 C CA . ALA A 1 68 ? -0.682 4.865 20.437 1.00 52.12 68 ALA A CA 1
ATOM 526 C C . ALA A 1 68 ? -1.003 3.353 20.531 1.00 52.12 68 ALA A C 1
ATOM 528 O O . ALA A 1 68 ? -1.889 2.958 21.301 1.00 52.12 68 ALA A O 1
ATOM 529 N N . PRO A 1 69 ? -0.314 2.485 19.769 1.00 59.56 69 PRO A N 1
ATOM 530 C CA . PRO A 1 69 ? -0.448 1.037 19.914 1.00 59.56 69 PRO A CA 1
ATOM 531 C C . PRO A 1 69 ? -0.114 0.601 21.352 1.00 59.56 69 PRO A C 1
ATOM 533 O O . PRO A 1 69 ? 0.854 1.068 21.950 1.00 59.56 69 PRO A O 1
ATOM 536 N N . GLY A 1 70 ? -0.943 -0.272 21.934 1.00 63.41 70 GLY A N 1
ATOM 537 C CA . GLY A 1 70 ? -0.783 -0.722 23.317 1.00 63.41 70 GLY A CA 1
ATOM 538 C C . GLY A 1 70 ? -1.828 -1.756 23.758 1.00 63.41 70 GLY A C 1
ATOM 539 O O . GLY A 1 70 ? -2.849 -1.936 23.082 1.00 63.41 70 GLY A O 1
ATOM 540 N N . PRO A 1 71 ? -1.588 -2.448 24.888 1.00 61.38 71 PRO A N 1
ATOM 541 C CA . PRO A 1 71 ? -2.492 -3.470 25.410 1.00 61.38 71 PRO A CA 1
ATOM 542 C C . PRO A 1 71 ? -3.863 -2.870 25.750 1.00 61.38 71 PRO A C 1
ATOM 544 O O . PRO A 1 71 ? -3.948 -1.807 26.366 1.00 61.38 71 PRO A O 1
ATOM 547 N N . GLY A 1 72 ? -4.943 -3.552 25.358 1.00 72.00 72 GLY A N 1
ATOM 548 C CA . GLY A 1 72 ? -6.314 -3.110 25.631 1.00 72.00 72 GLY A CA 1
ATOM 549 C C . GLY A 1 72 ? -6.942 -2.220 24.551 1.00 72.00 72 GLY A C 1
ATOM 550 O O . GLY A 1 72 ? -8.081 -1.785 24.712 1.00 72.00 72 GLY A O 1
ATOM 551 N N . ARG A 1 73 ? -6.234 -1.886 23.461 1.00 73.56 73 ARG A N 1
ATOM 552 C CA . ARG A 1 73 ? -6.773 -0.981 22.429 1.00 73.56 73 ARG A CA 1
ATOM 553 C C . ARG A 1 73 ? -7.942 -1.589 21.661 1.00 73.56 73 ARG A C 1
ATOM 555 O O . ARG A 1 73 ? -8.920 -0.889 21.412 1.00 73.56 73 ARG A O 1
ATOM 562 N N . VAL A 1 74 ? -7.857 -2.869 21.300 1.00 78.62 74 VAL A N 1
ATOM 563 C CA . VAL A 1 74 ? -8.935 -3.566 20.580 1.00 78.62 74 VAL A CA 1
ATOM 564 C C . VAL A 1 74 ? -10.171 -3.664 21.471 1.00 78.62 74 VAL A C 1
ATOM 566 O O . VAL A 1 74 ? -11.280 -3.411 21.018 1.00 78.62 74 VAL A O 1
ATOM 569 N N . GLU A 1 75 ? -9.986 -3.931 22.761 1.00 78.69 75 GLU A N 1
ATOM 570 C CA . GLU A 1 75 ? -11.041 -3.999 23.768 1.00 78.69 75 GLU A CA 1
ATOM 571 C C . GLU A 1 75 ? -11.671 -2.627 24.022 1.00 78.69 75 GLU A C 1
ATOM 573 O O . GLU A 1 75 ? -12.894 -2.510 24.103 1.00 78.69 75 GLU A O 1
ATOM 578 N N . ALA A 1 76 ? -10.855 -1.572 24.096 1.00 76.44 76 ALA A N 1
ATOM 579 C CA . ALA A 1 76 ? -11.327 -0.197 24.200 1.00 76.44 76 ALA A CA 1
ATOM 580 C C . ALA A 1 76 ? -12.130 0.209 22.959 1.00 76.44 76 ALA A C 1
ATOM 582 O O . ALA A 1 76 ? -13.217 0.768 23.091 1.00 76.44 76 ALA A O 1
ATOM 583 N N . ALA A 1 77 ? -11.635 -0.116 21.763 1.00 77.38 77 ALA A N 1
ATOM 584 C CA . ALA A 1 77 ? -12.344 0.121 20.515 1.00 77.38 77 ALA A CA 1
ATOM 585 C C . ALA A 1 77 ? -13.657 -0.670 20.460 1.00 77.38 77 ALA A C 1
ATOM 587 O O . ALA A 1 77 ? -14.704 -0.100 20.166 1.00 77.38 77 ALA A O 1
ATOM 588 N N . ALA A 1 78 ? -13.641 -1.952 20.827 1.00 79.19 78 ALA A N 1
ATOM 589 C CA . ALA A 1 78 ? -14.832 -2.790 20.902 1.00 79.19 78 ALA A CA 1
ATOM 590 C C . ALA A 1 78 ? -15.878 -2.217 21.857 1.00 79.19 78 ALA A C 1
ATOM 592 O O . ALA A 1 78 ? -17.067 -2.221 21.538 1.00 79.19 78 ALA A O 1
ATOM 593 N N . LEU A 1 79 ? -15.435 -1.694 23.002 1.00 77.12 79 LEU A N 1
ATOM 594 C CA . LEU A 1 79 ? -16.292 -1.030 23.971 1.00 77.12 79 LEU A CA 1
ATOM 595 C C . LEU A 1 79 ? -16.883 0.254 23.389 1.00 77.12 79 LEU A C 1
ATOM 597 O O . LEU A 1 79 ? -18.094 0.424 23.445 1.00 77.12 79 LEU A O 1
ATOM 601 N N . LEU A 1 80 ? -16.069 1.125 22.790 1.00 75.94 80 LEU A N 1
ATOM 602 C CA . LEU A 1 80 ? -16.539 2.367 22.171 1.00 75.94 80 LEU A CA 1
ATOM 603 C C . LEU A 1 80 ? -17.569 2.101 21.068 1.00 75.94 80 LEU A C 1
ATOM 605 O O . LEU A 1 80 ? -18.632 2.721 21.051 1.00 75.94 80 LEU A O 1
ATOM 609 N N . VAL A 1 81 ? -17.296 1.143 20.180 1.00 76.38 81 VAL A N 1
ATOM 610 C CA . VAL A 1 81 ? -18.240 0.777 19.119 1.00 76.38 81 VAL A CA 1
ATOM 611 C C . VAL A 1 81 ? -19.495 0.122 19.701 1.00 76.38 81 VAL A C 1
ATOM 613 O O . VAL A 1 81 ? -20.592 0.437 19.259 1.00 76.38 81 VAL A O 1
ATOM 616 N N . GLY A 1 82 ? -19.361 -0.731 20.722 1.00 73.56 82 GLY A N 1
ATOM 617 C CA . GLY A 1 82 ? -20.497 -1.358 21.405 1.00 73.56 82 GLY A CA 1
ATOM 618 C C . GLY A 1 82 ? -21.374 -0.373 22.176 1.00 73.56 82 GLY A C 1
ATOM 619 O O . GLY A 1 82 ? -22.570 -0.604 22.318 1.00 73.56 82 GLY A O 1
ATOM 620 N N . GLU A 1 83 ? -20.807 0.735 22.651 1.00 72.81 83 GLU A N 1
ATOM 621 C CA . GLU A 1 83 ? -21.600 1.823 23.206 1.00 72.81 83 GLU A CA 1
ATOM 622 C C . GLU A 1 83 ? -22.235 2.650 22.076 1.00 72.81 83 GLU A C 1
ATOM 624 O O . GLU A 1 83 ? -23.319 3.165 22.276 1.00 72.81 83 GLU A O 1
ATOM 629 N N . GLY A 1 84 ? -21.662 2.743 20.870 1.00 70.69 84 GLY A N 1
ATOM 630 C CA . GLY A 1 84 ? -22.297 3.363 19.689 1.00 70.69 84 GLY A CA 1
ATOM 631 C C . GLY A 1 84 ? -21.436 4.405 18.972 1.00 70.69 84 GLY A C 1
ATOM 632 O O . GLY A 1 84 ? -21.973 5.312 18.341 1.00 70.69 84 GLY A O 1
ATOM 633 N N . ALA A 1 85 ? -20.111 4.334 19.117 1.00 74.69 85 ALA A N 1
ATOM 634 C CA . ALA A 1 85 ? -19.196 5.179 18.360 1.00 74.69 85 ALA A CA 1
ATOM 635 C C . ALA A 1 85 ? -19.383 4.968 16.846 1.00 74.69 85 ALA A C 1
ATOM 637 O O . ALA A 1 85 ? -19.476 3.834 16.371 1.00 74.69 85 ALA A O 1
ATOM 638 N N . ASN A 1 86 ? -19.407 6.063 16.083 1.00 74.06 86 ASN A N 1
ATOM 639 C CA . ASN A 1 86 ? -19.576 6.006 14.634 1.00 74.06 86 ASN A CA 1
ATOM 640 C C . ASN A 1 86 ? -18.275 5.569 13.936 1.00 74.06 86 ASN A C 1
ATOM 642 O O . ASN A 1 86 ? -17.341 6.361 13.795 1.00 74.06 86 ASN A O 1
ATOM 646 N N . VAL A 1 87 ? -18.247 4.322 13.463 1.00 77.12 87 VAL A N 1
ATOM 647 C CA . VAL A 1 87 ? -17.118 3.727 12.725 1.00 77.12 87 VAL A CA 1
ATOM 648 C C . VAL A 1 87 ? -17.015 4.185 11.266 1.00 77.12 87 VAL A C 1
ATOM 650 O O . VAL A 1 87 ? -15.951 4.057 10.668 1.00 77.12 87 VAL A O 1
ATOM 653 N N . HIS A 1 88 ? -18.079 4.764 10.701 1.00 81.06 88 HIS A N 1
ATOM 654 C CA . HIS A 1 88 ? -18.129 5.246 9.313 1.00 81.06 88 HIS A CA 1
ATOM 655 C C . HIS A 1 88 ? -17.707 6.713 9.173 1.00 81.06 88 HIS A C 1
ATOM 657 O O . HIS A 1 88 ? -17.829 7.307 8.102 1.00 81.06 88 HIS A O 1
ATOM 663 N N . ARG A 1 89 ? -17.233 7.339 10.256 1.00 73.94 89 ARG A N 1
ATOM 664 C CA . ARG A 1 89 ? -16.778 8.727 10.213 1.00 73.94 89 ARG A CA 1
ATOM 665 C C . ARG A 1 89 ? -15.553 8.846 9.305 1.00 73.94 89 ARG A C 1
ATOM 667 O O . ARG A 1 89 ? -14.543 8.173 9.514 1.00 73.94 89 ARG A O 1
ATOM 674 N N . VAL A 1 90 ? -15.622 9.776 8.360 1.00 74.31 90 VAL A N 1
ATOM 675 C CA . VAL A 1 90 ? -14.470 10.219 7.573 1.00 74.31 90 VAL A CA 1
ATOM 676 C C . VAL A 1 90 ? -13.836 11.448 8.221 1.00 74.31 90 VAL A C 1
ATOM 678 O O . VAL A 1 90 ? -14.523 12.375 8.654 1.00 74.31 90 VAL A O 1
ATOM 681 N N . GLY A 1 91 ? -12.512 11.425 8.357 1.00 72.50 91 GLY A N 1
ATOM 682 C CA . GLY A 1 91 ? -11.722 12.551 8.835 1.00 72.50 91 GLY A CA 1
ATOM 683 C C . GLY A 1 91 ? -11.436 13.577 7.736 1.00 72.50 91 GLY A C 1
ATOM 684 O O . GLY A 1 91 ? -11.985 13.532 6.634 1.00 72.50 91 GLY A O 1
ATOM 685 N N . GLN A 1 92 ? -10.517 14.499 8.027 1.00 69.88 92 GLN A N 1
ATOM 686 C CA . GLN A 1 92 ? -9.983 15.412 7.014 1.00 69.88 92 GLN A CA 1
ATOM 687 C C . GLN A 1 92 ? -9.375 14.619 5.850 1.00 69.88 92 GLN A C 1
ATOM 689 O O . GLN A 1 92 ? -8.802 13.548 6.058 1.00 69.88 92 GLN A O 1
ATOM 694 N N . ARG A 1 93 ? -9.482 15.157 4.628 1.00 73.00 93 ARG A N 1
ATOM 695 C CA . ARG A 1 93 ? -8.987 14.513 3.397 1.00 73.00 93 ARG A CA 1
ATOM 696 C C . ARG A 1 93 ? -9.635 13.150 3.090 1.00 73.00 93 ARG A C 1
ATOM 698 O O . ARG A 1 93 ? -9.052 12.364 2.361 1.00 73.00 93 ARG A O 1
ATOM 705 N N . GLY A 1 94 ? -10.824 12.855 3.625 1.00 78.88 94 GLY A N 1
ATOM 706 C CA . GLY A 1 94 ? -11.523 11.588 3.358 1.00 78.88 94 GLY A CA 1
ATOM 707 C C . GLY A 1 94 ? -10.946 10.381 4.106 1.00 78.88 94 GLY A C 1
ATOM 708 O O . GLY A 1 94 ? -11.355 9.252 3.866 1.00 78.88 94 GLY A O 1
ATOM 709 N N . VAL A 1 95 ? -10.019 10.598 5.045 1.00 79.94 95 VAL A N 1
ATOM 710 C CA . VAL A 1 95 ? -9.369 9.511 5.787 1.00 79.94 95 VAL A CA 1
ATOM 711 C C . VAL A 1 95 ? -10.356 8.889 6.780 1.00 79.94 95 VAL A C 1
ATOM 713 O O . VAL A 1 95 ? -10.572 9.414 7.874 1.00 79.94 95 VAL A O 1
ATOM 716 N N . ALA A 1 96 ? -10.969 7.771 6.393 1.00 83.19 96 ALA A N 1
ATOM 717 C CA . ALA A 1 96 ? -11.780 6.922 7.269 1.00 83.19 96 ALA A CA 1
ATOM 718 C C . ALA A 1 96 ? -10.966 6.252 8.392 1.00 83.19 96 ALA A C 1
ATOM 720 O O . ALA A 1 96 ? -9.740 6.135 8.321 1.00 83.19 96 ALA A O 1
ATOM 721 N N . LEU A 1 97 ? -11.669 5.755 9.412 1.00 79.38 97 LEU A N 1
ATOM 722 C CA . LEU A 1 97 ? -11.063 5.043 10.538 1.00 79.38 97 LEU A CA 1
ATOM 723 C C . LEU A 1 97 ? -10.276 3.794 10.102 1.00 79.38 97 LEU A C 1
ATOM 725 O O . LEU A 1 97 ? -9.198 3.533 10.635 1.00 79.38 97 LEU A O 1
ATOM 729 N N . LEU A 1 98 ? -10.771 3.072 9.092 1.00 86.25 98 LEU A N 1
ATOM 730 C CA . LEU A 1 98 ? -10.106 1.885 8.552 1.00 86.25 98 LEU A CA 1
ATOM 731 C C . LEU A 1 98 ? -8.711 2.196 7.986 1.00 86.25 98 LEU A C 1
ATOM 733 O O . LEU A 1 98 ? -7.783 1.442 8.251 1.00 86.25 98 LEU A O 1
ATOM 737 N N . HIS A 1 99 ? -8.527 3.333 7.301 1.00 84.19 99 HIS A N 1
ATOM 738 C CA . HIS A 1 99 ? -7.216 3.762 6.788 1.00 84.19 99 HIS A CA 1
ATOM 739 C C . HIS A 1 99 ? -6.179 3.937 7.900 1.00 84.19 99 HIS A C 1
ATOM 741 O O . HIS A 1 99 ? -5.016 3.576 7.748 1.00 84.19 99 HIS A O 1
ATOM 747 N N . LYS A 1 100 ? -6.597 4.505 9.036 1.00 79.31 100 LYS A N 1
ATOM 748 C CA . LYS A 1 100 ? -5.700 4.714 10.178 1.00 79.31 100 LYS A CA 1
ATOM 749 C C . LYS A 1 100 ? -5.365 3.398 10.866 1.00 79.31 100 LYS A C 1
ATOM 751 O O . LYS A 1 100 ? -4.199 3.174 11.177 1.00 79.31 100 LYS A O 1
ATOM 756 N N . ALA A 1 101 ? -6.366 2.531 11.031 1.00 81.81 101 ALA A N 1
ATOM 757 C CA . ALA A 1 101 ? -6.167 1.194 11.573 1.00 81.81 101 ALA A CA 1
ATOM 758 C C . ALA A 1 101 ? -5.193 0.374 10.714 1.00 81.81 101 ALA A C 1
ATOM 760 O O . ALA A 1 101 ? -4.252 -0.217 11.231 1.00 81.81 101 ALA A O 1
ATOM 761 N N . ALA A 1 102 ? -5.348 0.436 9.395 1.00 85.62 102 ALA A N 1
ATOM 762 C CA . ALA A 1 102 ? -4.459 -0.209 8.438 1.00 85.62 102 ALA A CA 1
ATOM 763 C C . ALA A 1 102 ? -2.986 0.239 8.534 1.00 85.62 102 ALA A C 1
ATOM 765 O O . ALA A 1 102 ? -2.103 -0.534 8.189 1.00 85.62 102 ALA A O 1
ATOM 766 N N . PHE A 1 103 ? -2.695 1.462 8.986 1.00 78.00 103 PHE A N 1
ATOM 767 C CA . PHE A 1 103 ? -1.330 2.004 8.970 1.00 78.00 103 PHE A CA 1
ATOM 768 C C . PHE A 1 103 ? -0.488 1.655 10.205 1.00 78.00 103 PHE A C 1
ATOM 770 O O . PHE A 1 103 ? 0.733 1.593 10.106 1.00 78.00 103 PHE A O 1
ATOM 777 N N . ARG A 1 104 ? -1.106 1.504 11.383 1.00 68.81 104 ARG A N 1
ATOM 778 C CA . ARG A 1 104 ? -0.381 1.454 12.671 1.00 68.81 104 ARG A CA 1
ATOM 779 C C . ARG A 1 104 ? -0.844 0.369 13.637 1.00 68.81 104 ARG A C 1
ATOM 781 O O . ARG A 1 104 ? -0.214 0.203 14.683 1.00 68.81 104 ARG A O 1
ATOM 788 N N . ASP A 1 105 ? -1.956 -0.304 13.351 1.00 68.88 105 ASP A N 1
ATOM 789 C CA . ASP A 1 105 ? -2.721 -0.988 14.390 1.00 68.88 105 ASP A CA 1
ATOM 790 C C . ASP A 1 105 ? -2.717 -2.511 14.235 1.00 68.88 105 ASP A C 1
ATOM 792 O O . ASP A 1 105 ? -2.629 -3.025 13.123 1.00 68.88 105 ASP A O 1
ATOM 796 N N . PRO A 1 106 ? -2.868 -3.257 15.349 1.00 73.19 106 PRO A N 1
ATOM 797 C CA . PRO A 1 106 ? -2.961 -4.710 15.304 1.00 73.19 106 PRO A CA 1
ATOM 798 C C . PRO A 1 106 ? -4.171 -5.166 14.482 1.00 73.19 106 PRO A C 1
ATOM 800 O O . PRO A 1 106 ? -5.255 -4.574 14.568 1.00 73.19 106 PRO A O 1
ATOM 803 N N . VAL A 1 107 ? -4.014 -6.294 13.779 1.00 85.00 107 VAL A N 1
ATOM 804 C CA . VAL A 1 107 ? -5.019 -6.896 12.881 1.00 85.00 107 VAL A CA 1
ATOM 805 C C . VAL A 1 107 ? -6.417 -7.000 13.513 1.00 85.00 107 VAL A C 1
ATOM 807 O O . VAL A 1 107 ? -7.432 -6.902 12.825 1.00 85.00 107 VAL A O 1
ATOM 810 N N . GLY A 1 108 ? -6.492 -7.146 14.842 1.00 85.31 108 GLY A N 1
ATOM 811 C CA . GLY A 1 108 ? -7.741 -7.232 15.598 1.00 85.31 108 GLY A CA 1
ATOM 812 C C . GLY A 1 108 ? -8.637 -5.994 15.489 1.00 85.31 108 GLY A C 1
ATOM 813 O O . GLY A 1 108 ? -9.856 -6.144 15.420 1.00 85.31 108 GLY A O 1
ATOM 814 N N . LEU A 1 109 ? -8.073 -4.781 15.423 1.00 82.94 109 LEU A N 1
ATOM 815 C CA . LEU A 1 109 ? -8.885 -3.574 15.235 1.00 82.94 109 LEU A CA 1
ATOM 816 C C . LEU A 1 109 ? -9.458 -3.518 13.817 1.00 82.94 109 LEU A C 1
ATOM 818 O O . LEU A 1 109 ? -10.635 -3.209 13.649 1.00 82.94 109 LEU A O 1
ATOM 822 N N . VAL A 1 110 ? -8.654 -3.865 12.810 1.00 88.44 110 VAL A N 1
ATOM 823 C CA . VAL A 1 110 ? -9.103 -3.915 11.413 1.00 88.44 110 VAL A CA 1
ATOM 824 C C . VAL A 1 110 ? -10.231 -4.934 11.247 1.00 88.44 110 VAL A C 1
ATOM 826 O O . VAL A 1 110 ? -11.278 -4.590 10.703 1.00 88.44 110 VAL A O 1
ATOM 829 N N . ARG A 1 111 ? -10.082 -6.143 11.807 1.00 89.75 111 ARG A N 1
ATOM 830 C CA . ARG A 1 111 ? -11.147 -7.164 11.829 1.00 89.75 111 ARG A CA 1
ATOM 831 C C . ARG A 1 111 ? -12.432 -6.630 12.448 1.00 89.75 111 ARG A C 1
ATOM 833 O O . ARG A 1 111 ? -13.485 -6.709 11.828 1.00 89.75 111 ARG A O 1
ATOM 840 N N . LEU A 1 112 ? -12.331 -6.005 13.622 1.00 87.38 112 LEU A N 1
ATOM 841 C CA . LEU A 1 112 ? -13.490 -5.440 14.304 1.00 87.38 112 LEU A CA 1
ATOM 842 C C . LEU A 1 112 ? -14.219 -4.392 13.456 1.00 87.38 112 LEU A C 1
ATOM 844 O O . LEU A 1 112 ? -15.444 -4.338 13.483 1.00 87.38 112 LEU A O 1
ATOM 848 N N . LEU A 1 113 ? -13.492 -3.542 12.730 1.00 87.06 113 LEU A N 1
ATOM 849 C CA . LEU A 1 113 ? -14.098 -2.527 11.866 1.00 87.06 113 LEU A CA 1
ATOM 850 C C . LEU A 1 113 ? -14.796 -3.157 10.656 1.00 87.06 113 LEU A C 1
ATOM 852 O O . LEU A 1 113 ? -15.922 -2.775 10.335 1.00 87.06 113 LEU A O 1
ATOM 856 N N . LEU A 1 114 ? -14.166 -4.149 10.028 1.00 89.62 114 LEU A N 1
ATOM 857 C CA . LEU A 1 114 ? -14.737 -4.875 8.892 1.00 89.62 114 LEU A CA 1
ATOM 858 C C . LEU A 1 114 ? -15.996 -5.660 9.292 1.00 89.62 114 LEU A C 1
ATOM 860 O O . LEU A 1 114 ? -16.995 -5.609 8.577 1.00 89.62 114 LEU A O 1
ATOM 864 N N . ASP A 1 115 ? -16.002 -6.284 10.474 1.00 90.00 115 ASP A N 1
ATOM 865 C CA . ASP A 1 115 ? -17.171 -6.980 11.038 1.00 90.00 115 ASP A CA 1
ATOM 866 C C . ASP A 1 115 ? -18.358 -6.037 11.294 1.00 90.00 115 ASP A C 1
ATOM 868 O O . ASP A 1 115 ? -19.511 -6.465 11.355 1.00 90.00 115 ASP A O 1
ATOM 872 N N . ARG A 1 116 ? -18.096 -4.734 11.454 1.00 87.12 116 ARG A N 1
ATOM 873 C CA . ARG A 1 116 ? -19.121 -3.692 11.638 1.00 87.12 116 ARG A CA 1
ATOM 874 C C . ARG A 1 116 ? -19.584 -3.080 10.319 1.00 87.12 116 ARG A C 1
ATOM 876 O O . ARG A 1 116 ? -20.308 -2.090 10.341 1.00 87.12 116 ARG A O 1
ATOM 883 N N . GLY A 1 117 ? -19.191 -3.666 9.189 1.00 86.44 117 GLY A N 1
ATOM 884 C CA . GLY A 1 117 ? -19.620 -3.240 7.861 1.00 86.44 117 GLY A CA 1
ATOM 885 C C . GLY A 1 117 ? -18.965 -1.945 7.393 1.00 86.44 117 GLY A C 1
ATOM 886 O O . GLY A 1 117 ? -19.530 -1.256 6.546 1.00 86.44 117 GLY A O 1
ATOM 887 N N . VAL A 1 118 ? -17.803 -1.573 7.946 1.00 87.62 118 VAL A N 1
ATOM 888 C CA . VAL A 1 118 ? -17.013 -0.476 7.375 1.00 87.62 118 VAL A CA 1
ATOM 889 C C . VAL A 1 118 ? -16.617 -0.856 5.952 1.00 87.62 118 VAL A C 1
ATOM 891 O O . VAL A 1 118 ? -16.143 -1.966 5.709 1.00 87.62 118 VAL A O 1
ATOM 894 N N . ASP A 1 119 ? -16.834 0.071 5.021 1.00 86.88 119 ASP A N 1
ATOM 895 C CA . ASP A 1 119 ? -16.458 -0.117 3.627 1.00 86.88 119 ASP A CA 1
ATOM 896 C C . ASP A 1 119 ? -14.937 -0.277 3.516 1.00 86.88 119 ASP A C 1
ATOM 898 O O . ASP A 1 119 ? -14.169 0.608 3.903 1.00 86.88 119 ASP A O 1
ATOM 902 N N . ARG A 1 120 ? -14.522 -1.447 3.027 1.00 88.00 120 ARG A N 1
ATOM 903 C CA . ARG A 1 120 ? -13.115 -1.827 2.873 1.00 88.00 120 ARG A CA 1
ATOM 904 C C . ARG A 1 120 ? -12.454 -1.173 1.666 1.00 88.00 120 ARG A C 1
ATOM 906 O O . ARG A 1 120 ? -11.250 -0.952 1.703 1.00 88.00 120 ARG A O 1
ATOM 913 N N . GLU A 1 121 ? -13.252 -0.820 0.660 1.00 89.25 121 GLU A N 1
ATOM 914 C CA . GLU A 1 121 ? -12.802 -0.153 -0.565 1.00 89.25 121 GLU A CA 1
ATOM 915 C C . GLU A 1 121 ? -12.969 1.370 -0.468 1.00 89.25 121 GLU A C 1
ATOM 917 O O . GLU A 1 121 ? -12.785 2.087 -1.452 1.00 89.25 121 GLU A O 1
ATOM 922 N N . ALA A 1 122 ? -13.322 1.889 0.715 1.00 88.88 122 ALA A N 1
ATOM 923 C CA . ALA A 1 122 ? -13.356 3.322 0.946 1.00 88.88 122 ALA A CA 1
ATOM 924 C C . ALA A 1 122 ? -11.980 3.919 0.634 1.00 88.88 122 ALA A C 1
ATOM 926 O O . ALA A 1 122 ? -10.961 3.388 1.070 1.00 88.88 122 ALA A O 1
ATOM 927 N N . VAL A 1 123 ? -11.972 5.041 -0.084 1.00 89.06 123 VAL A N 1
ATOM 928 C CA . VAL A 1 123 ? -10.751 5.752 -0.467 1.00 89.06 123 VAL A CA 1
ATOM 929 C C . VAL A 1 123 ? -10.722 7.165 0.102 1.00 89.06 123 VAL A C 1
ATOM 931 O O . VAL A 1 123 ? -11.758 7.811 0.280 1.00 89.06 123 VAL A O 1
ATOM 934 N N . ASP A 1 124 ? -9.520 7.660 0.377 1.00 85.88 124 ASP A N 1
ATOM 935 C CA . ASP A 1 124 ? -9.295 9.060 0.728 1.00 85.88 124 ASP A CA 1
ATOM 936 C C . ASP A 1 124 ? -9.359 9.991 -0.509 1.00 85.88 124 ASP A C 1
ATOM 938 O O . ASP A 1 124 ? -9.581 9.556 -1.640 1.00 85.88 124 ASP A O 1
ATOM 942 N N . VAL A 1 125 ? -9.146 11.302 -0.331 1.00 84.50 125 VAL A N 1
ATOM 943 C CA . V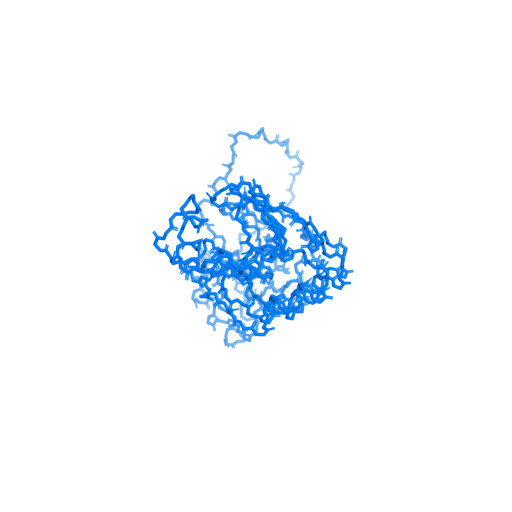AL A 1 125 ? -9.149 12.275 -1.454 1.00 84.50 125 VAL A CA 1
ATOM 944 C C . VAL A 1 125 ? -8.041 12.036 -2.480 1.00 84.50 125 VAL A C 1
ATOM 946 O O . VAL A 1 125 ? -8.086 12.595 -3.573 1.00 84.50 125 VAL A O 1
ATOM 949 N N . THR A 1 126 ? -7.027 11.250 -2.126 1.00 83.31 126 THR A N 1
ATOM 950 C CA . THR A 1 126 ? -5.960 10.838 -3.032 1.00 83.31 126 THR A CA 1
ATOM 951 C C . THR A 1 126 ? -6.254 9.490 -3.682 1.00 83.31 126 THR A C 1
ATOM 953 O O . THR A 1 126 ? -5.468 9.042 -4.502 1.00 83.31 126 THR A O 1
ATOM 956 N N . GLY A 1 127 ? -7.384 8.844 -3.393 1.00 87.50 127 GLY A N 1
ATOM 957 C CA . GLY A 1 127 ? -7.719 7.532 -3.941 1.00 87.50 127 GLY A CA 1
ATOM 958 C C . GLY A 1 127 ? -7.001 6.375 -3.241 1.00 87.50 127 GLY A C 1
ATOM 959 O O . GLY A 1 127 ? -6.916 5.294 -3.812 1.00 87.50 127 GLY A O 1
ATOM 960 N N . LYS A 1 128 ? -6.435 6.587 -2.047 1.00 87.19 128 LYS A N 1
ATOM 961 C CA . LYS A 1 128 ? -5.789 5.525 -1.261 1.00 87.19 128 LYS A CA 1
ATOM 962 C C . LYS A 1 128 ? -6.829 4.805 -0.428 1.00 87.19 128 LYS A C 1
ATOM 964 O O . LYS A 1 128 ? -7.522 5.473 0.334 1.00 87.19 128 LYS A O 1
ATOM 969 N N . SER A 1 129 ? -6.896 3.481 -0.549 1.00 91.38 129 SER A N 1
ATOM 970 C CA . SER A 1 129 ? -7.734 2.634 0.303 1.00 91.38 129 SER A CA 1
ATOM 971 C C . SER A 1 129 ? -6.970 2.126 1.524 1.00 91.38 129 SER A C 1
ATOM 973 O O . SER A 1 129 ? -5.765 2.354 1.678 1.00 91.38 129 SER A O 1
ATOM 975 N N . ALA A 1 130 ? -7.660 1.379 2.386 1.00 90.50 130 ALA A N 1
ATOM 976 C CA . ALA A 1 130 ? -7.038 0.665 3.491 1.00 90.50 130 ALA A CA 1
ATOM 977 C C . ALA A 1 130 ? -5.849 -0.209 3.047 1.00 90.50 130 ALA A C 1
ATOM 979 O O . ALA A 1 130 ? -4.831 -0.206 3.738 1.00 90.50 130 ALA A O 1
ATOM 980 N N . LEU A 1 131 ? -5.925 -0.879 1.887 1.00 92.38 131 LEU A N 1
ATOM 981 C CA . LEU A 1 131 ? -4.837 -1.716 1.374 1.00 92.38 131 LEU A CA 1
ATOM 982 C C . LEU A 1 131 ? -3.578 -0.879 1.124 1.00 92.38 131 LEU A C 1
ATOM 984 O O . LEU A 1 131 ? -2.529 -1.169 1.700 1.00 92.38 131 LEU A O 1
ATOM 988 N N . THR A 1 132 ? -3.671 0.224 0.377 1.00 88.88 132 THR A N 1
ATOM 989 C CA . THR A 1 132 ? -2.519 1.124 0.180 1.00 88.88 132 THR A CA 1
ATOM 990 C C . THR A 1 132 ? -1.931 1.623 1.511 1.00 88.88 132 THR A C 1
ATOM 992 O O . THR A 1 132 ? -0.714 1.756 1.638 1.00 88.88 132 THR A O 1
ATOM 995 N N . TYR A 1 133 ? -2.751 1.888 2.534 1.00 86.19 133 TYR A N 1
ATOM 996 C CA . TYR A 1 133 ? -2.250 2.293 3.854 1.00 86.19 133 TYR A CA 1
ATOM 997 C C . TYR A 1 133 ? -1.486 1.169 4.577 1.00 86.19 133 TYR A C 1
ATOM 999 O O . TYR A 1 133 ? -0.465 1.458 5.203 1.00 86.19 133 TYR A O 1
ATOM 1007 N N . THR A 1 134 ? -1.923 -0.090 4.456 1.00 87.81 134 THR A N 1
ATOM 1008 C CA . THR A 1 134 ? -1.212 -1.246 5.040 1.00 87.81 134 THR A CA 1
ATOM 1009 C C . THR A 1 134 ? 0.158 -1.482 4.416 1.00 87.81 134 THR A C 1
ATOM 1011 O O . THR A 1 134 ? 1.110 -1.744 5.147 1.00 87.81 134 THR A O 1
ATOM 1014 N N . VAL A 1 135 ? 0.281 -1.309 3.093 1.00 86.75 135 VAL A N 1
ATOM 1015 C CA . VAL A 1 135 ? 1.552 -1.450 2.361 1.00 86.75 135 VAL A CA 1
ATOM 1016 C C . VAL A 1 135 ? 2.601 -0.486 2.902 1.00 86.75 135 VAL A C 1
ATOM 1018 O O . VAL A 1 135 ? 3.759 -0.842 3.059 1.00 86.75 135 VAL A O 1
ATOM 1021 N N . ARG A 1 136 ? 2.190 0.726 3.276 1.00 77.50 136 ARG A N 1
ATOM 1022 C CA . ARG A 1 136 ? 3.092 1.739 3.844 1.00 77.50 136 ARG A CA 1
ATOM 1023 C C . ARG A 1 136 ? 3.388 1.556 5.323 1.00 77.50 136 ARG A C 1
ATOM 1025 O O . ARG A 1 136 ? 4.387 2.072 5.806 1.00 77.50 136 ARG A O 1
ATOM 1032 N N . GLY A 1 137 ? 2.457 0.942 6.046 1.00 78.12 137 GLY A N 1
ATOM 1033 C CA . GLY A 1 137 ? 2.609 0.607 7.461 1.00 78.12 137 GLY A CA 1
ATOM 1034 C C . GLY A 1 137 ? 3.322 -0.725 7.687 1.00 78.12 137 GLY A C 1
ATOM 1035 O O . GLY A 1 137 ? 3.464 -1.134 8.837 1.00 78.12 137 GLY A O 1
ATOM 1036 N N . LEU A 1 138 ? 3.712 -1.405 6.605 1.00 81.88 138 LEU A N 1
ATOM 1037 C CA . LEU A 1 138 ? 4.345 -2.719 6.589 1.00 81.88 138 LEU A CA 1
ATOM 1038 C C . LEU A 1 138 ? 3.525 -3.801 7.320 1.00 81.88 138 LEU A C 1
ATOM 1040 O O . LEU A 1 138 ? 4.048 -4.695 7.978 1.00 81.88 138 LEU A O 1
ATOM 1044 N N . GLN A 1 139 ? 2.194 -3.709 7.223 1.00 83.31 139 GLN A N 1
ATOM 1045 C CA . GLN A 1 139 ? 1.257 -4.562 7.960 1.00 83.31 139 GLN A CA 1
ATOM 1046 C C . GLN A 1 139 ? 0.888 -5.829 7.170 1.00 83.31 139 GLN A C 1
ATOM 1048 O O . GLN A 1 139 ? -0.252 -5.966 6.721 1.00 83.31 139 GLN A O 1
ATOM 1053 N N . GLN A 1 140 ? 1.831 -6.766 7.010 1.00 88.06 140 GLN A N 1
ATOM 1054 C CA . GLN A 1 140 ? 1.633 -7.992 6.214 1.00 88.06 140 GLN A CA 1
ATOM 1055 C C . GLN A 1 140 ? 0.353 -8.763 6.588 1.00 88.06 140 GLN A C 1
ATOM 1057 O O . GLN A 1 140 ? -0.452 -9.086 5.717 1.00 88.06 140 GLN A O 1
ATOM 1062 N N . GLU A 1 141 ? 0.105 -8.992 7.881 1.00 88.88 141 GLU A N 1
ATOM 1063 C CA . GLU A 1 141 ? -1.093 -9.715 8.343 1.00 88.88 141 GLU A CA 1
ATOM 1064 C C . GLU A 1 141 ? -2.406 -9.023 7.935 1.00 88.88 141 GLU A C 1
ATOM 1066 O O . GLU A 1 141 ? -3.421 -9.675 7.675 1.00 88.88 141 GLU A O 1
ATOM 1071 N N . VAL A 1 142 ? -2.412 -7.687 7.893 1.00 90.12 142 VAL A N 1
ATOM 1072 C CA . VAL A 1 142 ? -3.591 -6.907 7.498 1.00 90.12 142 VAL A CA 1
ATOM 1073 C C . VAL A 1 142 ? -3.761 -6.930 5.978 1.00 90.12 142 VAL A C 1
ATOM 1075 O O . VAL A 1 142 ? -4.895 -7.014 5.507 1.00 90.12 142 VAL A O 1
ATOM 1078 N N . ILE A 1 143 ? -2.661 -6.909 5.217 1.00 92.62 143 ILE A N 1
ATOM 1079 C CA . ILE A 1 143 ? -2.672 -7.074 3.756 1.00 92.62 143 ILE A CA 1
ATOM 1080 C C . ILE A 1 143 ? -3.335 -8.404 3.399 1.00 92.62 143 ILE A C 1
ATOM 1082 O O . ILE A 1 143 ? -4.318 -8.421 2.662 1.00 92.62 143 ILE A O 1
ATOM 1086 N N . GLU A 1 144 ? -2.860 -9.508 3.978 1.00 92.75 144 GLU A N 1
ATOM 1087 C CA . GLU A 1 144 ? -3.418 -10.841 3.734 1.00 92.75 144 GLU A CA 1
ATOM 1088 C C . GLU A 1 144 ? -4.903 -10.916 4.106 1.00 92.75 144 GLU A C 1
ATOM 1090 O O . GLU A 1 144 ? -5.707 -11.474 3.358 1.00 92.75 144 GLU A O 1
ATOM 1095 N N . LEU A 1 145 ? -5.301 -10.299 5.225 1.00 93.50 145 LEU A N 1
ATOM 1096 C CA . LEU A 1 145 ? -6.706 -10.204 5.608 1.00 93.50 145 LEU A CA 1
ATOM 1097 C C . LEU A 1 145 ? -7.542 -9.480 4.543 1.00 93.50 145 LEU A C 1
ATOM 1099 O O . LEU A 1 145 ? -8.569 -10.014 4.127 1.00 93.50 145 LEU A O 1
ATOM 1103 N N . LEU A 1 146 ? -7.137 -8.287 4.105 1.00 93.44 146 LEU A N 1
ATOM 1104 C CA . LEU A 1 146 ? -7.891 -7.504 3.119 1.00 93.44 146 LEU A CA 1
ATOM 1105 C C . LEU A 1 146 ? -7.971 -8.222 1.763 1.00 93.44 146 LEU A C 1
ATOM 1107 O O . LEU A 1 146 ? -9.044 -8.299 1.166 1.00 93.44 146 LEU A O 1
ATOM 1111 N N . LEU A 1 147 ? -6.873 -8.828 1.311 1.00 94.25 147 LEU A N 1
ATOM 1112 C CA . LEU A 1 147 ? -6.838 -9.575 0.051 1.00 94.25 147 LEU A CA 1
ATOM 1113 C C . LEU A 1 147 ? -7.680 -10.856 0.116 1.00 94.25 147 LEU A C 1
ATOM 1115 O O . LEU A 1 147 ? -8.448 -11.128 -0.806 1.00 94.25 147 LEU A O 1
ATOM 1119 N N . SER A 1 148 ? -7.657 -11.581 1.243 1.00 94.62 148 SER A N 1
ATOM 1120 C CA . SER A 1 148 ? -8.538 -12.743 1.468 1.00 94.62 148 SER A CA 1
ATOM 1121 C C . SER A 1 148 ? -10.027 -12.390 1.430 1.00 94.62 148 SER A C 1
ATOM 1123 O O . SER A 1 148 ? -10.881 -13.231 1.153 1.00 94.62 148 SER A O 1
ATOM 1125 N N . LEU A 1 149 ? -10.330 -11.122 1.692 1.00 93.62 149 LEU A N 1
ATOM 1126 C CA . LEU A 1 149 ? -11.656 -10.537 1.672 1.00 93.62 149 LEU A CA 1
ATOM 1127 C C . LEU A 1 149 ? -12.046 -9.985 0.286 1.00 93.62 149 LEU A C 1
ATOM 1129 O O . LEU A 1 149 ? -13.128 -9.408 0.152 1.00 93.62 149 LEU A O 1
ATOM 1133 N N . GLY A 1 150 ? -11.214 -10.192 -0.739 1.00 90.75 150 GLY A N 1
ATOM 1134 C CA . GLY A 1 150 ? -11.492 -9.827 -2.128 1.00 90.75 150 GLY A CA 1
ATOM 1135 C C . GLY A 1 150 ? -11.234 -8.359 -2.469 1.00 90.75 150 GLY A C 1
ATOM 1136 O O . GLY A 1 150 ? -11.791 -7.872 -3.450 1.00 90.75 150 GLY A O 1
ATOM 1137 N N . THR A 1 151 ? -10.435 -7.648 -1.668 1.00 92.38 151 THR A N 1
ATOM 1138 C CA . THR A 1 151 ? -10.022 -6.272 -1.982 1.00 92.38 151 THR A CA 1
ATOM 1139 C C . THR A 1 151 ? -9.197 -6.219 -3.265 1.00 92.38 151 THR A C 1
ATOM 1141 O O . THR A 1 151 ? -8.418 -7.128 -3.561 1.00 92.38 151 THR A O 1
ATOM 1144 N N . ASN A 1 152 ? -9.367 -5.148 -4.043 1.00 92.12 152 ASN A N 1
ATOM 1145 C CA . ASN A 1 152 ? -8.669 -4.992 -5.312 1.00 92.12 152 ASN A CA 1
ATOM 1146 C C . ASN A 1 152 ? -7.164 -4.739 -5.106 1.00 92.12 152 ASN A C 1
ATOM 1148 O O . ASN A 1 152 ? -6.744 -3.635 -4.765 1.00 92.12 152 ASN A O 1
ATOM 1152 N N . VAL A 1 153 ? -6.337 -5.746 -5.401 1.00 93.75 153 VAL A N 1
ATOM 1153 C CA . VAL A 1 153 ? -4.869 -5.650 -5.309 1.00 93.75 153 VAL A CA 1
ATOM 1154 C C . VAL A 1 153 ? -4.260 -4.648 -6.303 1.00 93.75 153 VAL A C 1
ATOM 1156 O 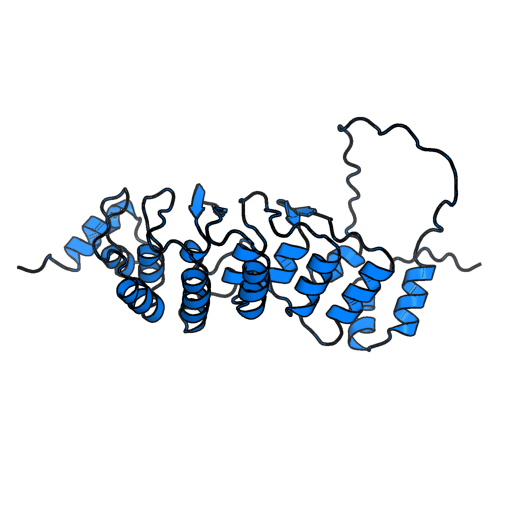O . VAL A 1 153 ? -3.197 -4.087 -6.051 1.00 93.75 153 VAL A O 1
ATOM 1159 N N . ASN A 1 154 ? -4.948 -4.383 -7.417 1.00 93.25 154 ASN A N 1
ATOM 1160 C CA . ASN A 1 154 ? -4.513 -3.472 -8.480 1.00 93.25 154 ASN A CA 1
ATOM 1161 C C . ASN A 1 154 ? -5.255 -2.131 -8.421 1.00 93.25 154 ASN A C 1
ATOM 1163 O O . ASN A 1 154 ? -5.508 -1.493 -9.446 1.00 93.25 154 ASN A O 1
ATOM 1167 N N . GLU A 1 155 ? -5.645 -1.701 -7.222 1.00 91.19 155 GLU A N 1
ATOM 1168 C CA . GLU A 1 155 ? -6.203 -0.369 -7.020 1.00 91.19 155 GLU A CA 1
ATOM 1169 C C . GLU A 1 155 ? -5.245 0.727 -7.491 1.00 91.19 155 GLU A C 1
ATOM 1171 O O . GLU A 1 155 ? -4.031 0.542 -7.558 1.00 91.19 155 GLU A O 1
ATOM 1176 N N . THR A 1 156 ? -5.789 1.894 -7.827 1.00 90.00 156 THR A N 1
ATOM 1177 C CA . THR A 1 156 ? -4.970 3.025 -8.257 1.00 90.00 156 THR A CA 1
ATOM 1178 C C . THR A 1 156 ? -5.243 4.243 -7.405 1.00 90.00 156 THR A C 1
ATOM 1180 O O . THR A 1 156 ? -6.374 4.720 -7.347 1.00 90.00 156 THR A O 1
ATOM 1183 N N . SER A 1 157 ? -4.182 4.787 -6.828 1.00 87.75 157 SER A N 1
ATOM 1184 C CA . SER A 1 157 ? -4.198 6.024 -6.062 1.00 87.75 157 SER A CA 1
ATOM 1185 C C . SER A 1 157 ? -3.432 7.135 -6.773 1.00 87.75 157 SER A C 1
ATOM 1187 O O . SER A 1 157 ? -2.758 6.920 -7.780 1.00 87.75 157 SER A O 1
ATOM 1189 N N . TRP A 1 158 ? -3.539 8.341 -6.239 1.00 84.44 158 TRP A N 1
ATOM 1190 C CA . TRP A 1 158 ? -2.819 9.533 -6.643 1.00 84.44 158 TRP A CA 1
ATOM 1191 C C . TRP A 1 158 ? -1.882 9.958 -5.513 1.00 84.44 158 TRP A C 1
ATOM 1193 O O . TRP A 1 158 ? -2.125 9.712 -4.333 1.00 84.44 158 TRP A O 1
ATOM 1203 N N . ASN A 1 159 ? -0.797 10.642 -5.850 1.00 73.56 159 ASN A N 1
ATOM 1204 C CA . ASN A 1 159 ? 0.033 11.321 -4.857 1.00 73.56 159 ASN A CA 1
ATOM 1205 C C . ASN A 1 159 ? 0.108 12.825 -5.143 1.00 73.56 159 ASN A C 1
ATOM 1207 O O . ASN A 1 159 ? -0.433 13.304 -6.138 1.00 73.56 159 ASN A O 1
ATOM 1211 N N . SER A 1 160 ? 0.831 13.573 -4.306 1.00 66.38 160 SER A N 1
ATOM 1212 C CA . SER A 1 160 ? 1.006 15.029 -4.453 1.00 66.38 160 SER A CA 1
ATOM 1213 C C . SER A 1 160 ? 1.602 15.462 -5.801 1.00 66.38 160 SER A C 1
ATOM 1215 O O . SER A 1 160 ? 1.519 16.629 -6.157 1.00 66.38 160 SER A O 1
ATOM 1217 N N . HIS A 1 161 ? 2.189 14.532 -6.561 1.00 63.47 161 HIS A N 1
ATOM 1218 C CA . HIS A 1 161 ? 2.737 14.762 -7.898 1.00 63.47 161 HIS A CA 1
ATOM 1219 C C . HIS A 1 161 ? 1.796 14.273 -9.016 1.00 63.47 161 HIS A C 1
ATOM 1221 O O . HIS A 1 161 ? 2.257 14.057 -10.137 1.00 63.47 161 HIS A O 1
ATOM 1227 N N . ALA A 1 162 ? 0.510 14.045 -8.711 1.00 59.44 162 ALA A N 1
ATOM 1228 C CA . ALA A 1 162 ? -0.519 13.544 -9.628 1.00 59.44 162 ALA A CA 1
ATOM 1229 C C . ALA A 1 162 ? -0.121 12.245 -10.359 1.00 59.44 162 ALA A C 1
ATOM 1231 O O . ALA A 1 162 ? -0.417 12.037 -11.540 1.00 59.44 162 ALA A O 1
ATOM 1232 N N . ARG A 1 163 ? 0.586 11.354 -9.657 1.00 72.19 163 ARG A N 1
ATOM 1233 C CA . ARG A 1 163 ? 0.970 10.048 -10.194 1.00 72.19 163 ARG A CA 1
ATOM 1234 C C . ARG A 1 163 ? -0.101 9.025 -9.890 1.00 72.19 163 ARG A C 1
ATOM 1236 O O . ARG A 1 163 ? -0.382 8.835 -8.718 1.00 72.19 163 ARG A O 1
ATOM 1243 N N . ARG A 1 164 ? -0.650 8.376 -10.920 1.00 85.75 164 ARG A N 1
ATOM 1244 C CA . ARG A 1 164 ? -1.457 7.160 -10.756 1.00 85.75 164 ARG A CA 1
ATOM 1245 C C . ARG A 1 164 ? -0.540 6.048 -10.250 1.00 85.75 164 ARG A C 1
ATOM 1247 O O . ARG A 1 164 ? 0.439 5.777 -10.927 1.00 85.75 164 ARG A O 1
ATOM 1254 N N . LEU A 1 165 ? -0.805 5.448 -9.097 1.00 86.81 165 LEU A N 1
ATOM 1255 C CA . LEU A 1 165 ? 0.068 4.460 -8.450 1.00 86.81 165 LEU A CA 1
ATOM 1256 C C . LEU A 1 165 ? -0.735 3.243 -8.015 1.00 86.81 165 LEU A C 1
ATOM 1258 O O . LEU A 1 165 ? -1.794 3.412 -7.419 1.00 86.81 165 LEU A O 1
ATOM 1262 N N . THR A 1 166 ? -0.212 2.048 -8.277 1.00 91.62 166 THR A N 1
ATOM 1263 C CA . THR A 1 166 ? -0.720 0.800 -7.682 1.00 91.62 166 THR A CA 1
ATOM 1264 C C . THR A 1 166 ? -0.066 0.547 -6.321 1.00 91.62 166 THR A C 1
ATOM 1266 O O . THR A 1 166 ? 0.961 1.176 -6.038 1.00 91.62 166 THR A O 1
ATOM 1269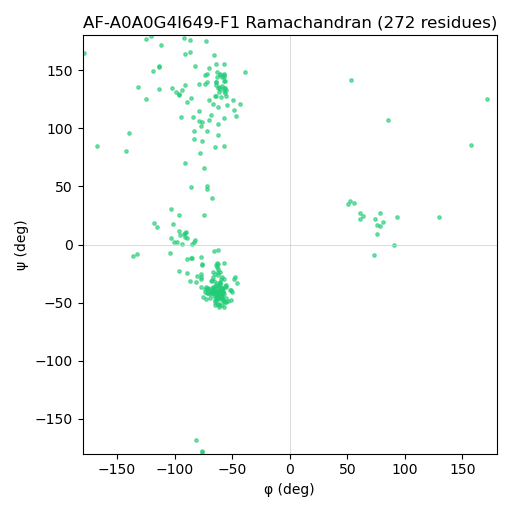 N N . PRO A 1 167 ? -0.586 -0.375 -5.487 1.00 90.31 167 PRO A N 1
ATOM 1270 C CA . PRO A 1 167 ? 0.056 -0.744 -4.227 1.00 90.31 167 PRO A CA 1
ATOM 1271 C C . PRO A 1 167 ? 1.541 -1.099 -4.383 1.00 90.31 167 PRO A C 1
ATOM 1273 O O . PRO A 1 167 ? 2.353 -0.626 -3.594 1.00 90.31 167 PRO A O 1
ATOM 1276 N N . LEU A 1 168 ? 1.924 -1.798 -5.462 1.00 90.44 168 LEU A N 1
ATOM 1277 C CA . LEU A 1 168 ? 3.331 -2.101 -5.769 1.00 90.44 168 LEU A CA 1
ATOM 1278 C C . LEU A 1 168 ? 4.202 -0.850 -5.975 1.00 90.44 168 LEU A C 1
ATOM 1280 O O . LEU A 1 168 ? 5.372 -0.849 -5.609 1.00 90.44 168 LEU A O 1
ATOM 1284 N N . HIS A 1 169 ? 3.657 0.243 -6.519 1.00 88.25 169 HIS A N 1
ATOM 1285 C CA . HIS A 1 169 ? 4.414 1.490 -6.694 1.00 88.25 169 HIS A CA 1
ATOM 1286 C C . HIS A 1 169 ? 4.603 2.289 -5.397 1.00 88.25 169 HIS A C 1
ATOM 1288 O O . HIS A 1 169 ? 5.405 3.230 -5.375 1.00 88.25 169 HIS A O 1
ATOM 1294 N N . GLU A 1 170 ? 3.803 2.011 -4.366 1.00 83.31 170 GLU A N 1
ATOM 1295 C CA . GLU A 1 170 ? 3.888 2.690 -3.068 1.00 83.31 170 GLU A CA 1
ATOM 1296 C C . GLU A 1 170 ? 4.925 2.036 -2.138 1.00 83.31 170 GLU A C 1
ATOM 1298 O O . GLU A 1 170 ? 5.305 2.661 -1.145 1.00 83.31 170 GLU A O 1
ATOM 1303 N N . ILE A 1 171 ? 5.435 0.848 -2.487 1.00 82.69 171 ILE A N 1
ATOM 1304 C CA . ILE A 1 171 ? 6.545 0.174 -1.794 1.00 82.69 171 ILE A CA 1
ATOM 1305 C C . ILE A 1 171 ? 7.823 1.018 -1.924 1.00 82.69 171 ILE A C 1
ATOM 1307 O O . ILE A 1 171 ? 8.061 1.659 -2.952 1.00 82.69 171 ILE A O 1
ATOM 1311 N N . GLY A 1 172 ? 8.607 1.108 -0.847 1.00 69.12 172 GLY A N 1
ATOM 1312 C CA . GLY A 1 172 ? 9.793 1.968 -0.761 1.00 69.12 172 GLY A CA 1
ATOM 1313 C C . GLY A 1 172 ? 9.500 3.471 -0.628 1.00 69.12 172 GLY A C 1
ATOM 1314 O O . GLY A 1 172 ? 10.398 4.265 -0.343 1.00 69.12 172 GLY A O 1
ATOM 1315 N N . HIS A 1 173 ? 8.245 3.923 -0.771 1.00 65.69 173 HIS A N 1
ATOM 1316 C CA . HIS A 1 173 ? 7.903 5.334 -0.579 1.00 65.69 173 HIS A CA 1
ATOM 1317 C C . HIS A 1 173 ? 7.689 5.654 0.910 1.00 65.69 173 HIS A C 1
ATOM 1319 O O . HIS A 1 173 ? 6.579 5.535 1.434 1.00 65.69 173 HIS A O 1
ATOM 1325 N N . GLY A 1 174 ? 8.710 6.194 1.577 1.00 53.19 174 GLY A N 1
ATOM 1326 C CA . GLY A 1 174 ? 8.656 6.641 2.983 1.00 53.19 174 GLY A CA 1
ATOM 1327 C C . GLY A 1 174 ? 7.840 7.920 3.252 1.00 53.19 174 GLY A C 1
ATOM 1328 O O . GLY A 1 174 ? 8.331 8.841 3.887 1.00 53.19 174 GLY A O 1
ATOM 1329 N N . GLY A 1 175 ? 6.611 8.058 2.740 1.00 48.91 175 GLY A N 1
ATOM 1330 C CA . GLY A 1 175 ? 5.835 9.284 2.984 1.00 48.91 175 GLY A CA 1
ATOM 1331 C C . GLY A 1 175 ? 4.363 9.217 2.615 1.00 48.91 175 GLY A C 1
ATOM 1332 O O . GLY A 1 175 ? 3.977 9.622 1.517 1.00 48.91 175 GLY A O 1
ATOM 1333 N N . CYS A 1 176 ? 3.520 8.702 3.515 1.00 44.94 176 CYS A N 1
ATOM 1334 C CA . CYS A 1 176 ? 2.143 9.189 3.568 1.00 44.94 176 CYS A CA 1
ATOM 1335 C C . CYS A 1 176 ? 2.251 10.581 4.192 1.00 44.94 176 CYS A C 1
ATOM 1337 O O . CYS A 1 176 ? 3.139 10.801 5.004 1.00 44.94 176 CYS A O 1
ATOM 1339 N N . GLY A 1 177 ? 1.420 11.549 3.811 1.00 39.88 177 GLY A N 1
ATOM 1340 C CA . GLY A 1 177 ? 1.468 12.915 4.361 1.00 39.88 177 GLY A CA 1
ATOM 1341 C C . GLY A 1 177 ? 1.060 13.020 5.843 1.00 39.88 177 GLY A C 1
ATOM 1342 O O . GLY A 1 177 ? 0.300 13.926 6.191 1.00 39.88 177 GLY A O 1
ATOM 1343 N N . PHE A 1 178 ? 1.475 12.057 6.667 1.00 44.31 178 PHE A N 1
ATOM 1344 C CA . PHE A 1 178 ? 1.563 12.097 8.114 1.00 44.31 178 PHE A CA 1
ATOM 1345 C C . PHE A 1 178 ? 3.006 12.460 8.460 1.00 44.31 178 PHE A C 1
ATOM 1347 O O . PHE A 1 178 ? 3.940 11.835 7.967 1.00 44.31 178 PHE A O 1
ATOM 1354 N N . GLU A 1 179 ? 3.177 13.473 9.303 1.00 40.22 179 GLU A N 1
ATOM 1355 C CA . GLU A 1 179 ? 4.474 14.057 9.681 1.00 40.22 179 GLU A CA 1
ATOM 1356 C C . GLU A 1 179 ? 5.417 13.063 10.401 1.00 40.22 179 GLU A C 1
ATOM 1358 O O . GLU A 1 179 ? 6.585 13.370 10.604 1.00 40.22 179 GLU A O 1
ATOM 1363 N N . ASP A 1 180 ? 4.937 11.845 10.686 1.00 42.44 180 ASP A N 1
ATOM 1364 C CA . ASP A 1 180 ? 5.647 10.760 11.373 1.00 42.44 180 ASP A CA 1
ATOM 1365 C C . ASP A 1 180 ? 5.833 9.489 10.512 1.00 42.44 180 ASP A C 1
ATOM 1367 O O . ASP A 1 180 ? 5.981 8.392 11.063 1.00 42.44 180 ASP A O 1
ATOM 1371 N N . ALA A 1 181 ? 5.718 9.566 9.180 1.00 45.66 181 ALA A N 1
ATOM 1372 C CA . ALA A 1 181 ? 5.945 8.388 8.340 1.00 45.66 181 ALA A CA 1
ATOM 1373 C C . ALA A 1 181 ? 7.416 7.940 8.463 1.00 45.66 181 ALA A C 1
ATOM 1375 O O . ALA A 1 181 ? 8.309 8.778 8.306 1.00 45.66 181 ALA A O 1
ATOM 1376 N N . PRO A 1 182 ? 7.685 6.654 8.765 1.00 44.69 182 PRO A N 1
ATOM 1377 C CA . PRO A 1 182 ? 9.049 6.166 8.871 1.00 44.69 182 PRO A CA 1
ATOM 1378 C C . PRO A 1 182 ? 9.792 6.420 7.555 1.00 44.69 182 PRO A C 1
ATOM 1380 O O . PRO A 1 182 ? 9.233 6.311 6.461 1.00 44.69 182 PRO A O 1
ATOM 1383 N N . THR A 1 183 ? 11.061 6.800 7.700 1.00 49.28 183 THR A N 1
ATOM 1384 C CA . THR A 1 183 ? 12.086 6.794 6.650 1.00 49.28 183 THR A CA 1
ATOM 1385 C C . THR A 1 183 ? 11.959 5.554 5.760 1.00 49.28 183 THR A C 1
ATOM 1387 O O . THR A 1 183 ? 11.555 4.513 6.277 1.00 49.28 183 THR A O 1
ATOM 1390 N N . PRO A 1 184 ? 12.312 5.639 4.461 1.00 52.81 184 PRO A N 1
ATOM 1391 C CA . PRO A 1 184 ? 12.236 4.501 3.548 1.00 52.81 184 PRO A CA 1
ATOM 1392 C C . PRO A 1 184 ? 12.892 3.273 4.185 1.00 52.81 184 PRO A C 1
ATOM 1394 O O . PRO A 1 184 ? 14.078 3.284 4.523 1.00 52.81 184 PRO A O 1
ATOM 1397 N N . SER A 1 185 ? 12.077 2.251 4.423 1.00 55.16 185 SER A N 1
ATOM 1398 C CA . SER A 1 185 ? 12.497 0.944 4.899 1.00 55.16 185 SER A CA 1
ATOM 1399 C C . SER A 1 185 ? 13.071 0.191 3.710 1.00 55.16 185 SER A C 1
ATOM 1401 O O . SER A 1 185 ? 12.405 -0.654 3.136 1.00 55.16 185 SER A O 1
ATOM 1403 N N . ASN A 1 186 ? 14.308 0.490 3.318 1.00 59.75 186 ASN A N 1
ATOM 1404 C CA . ASN A 1 186 ? 15.031 -0.292 2.306 1.00 59.75 186 ASN A CA 1
ATOM 1405 C C . ASN A 1 186 ? 15.448 -1.664 2.881 1.00 59.75 186 ASN A C 1
ATOM 1407 O O . ASN A 1 186 ? 16.626 -2.006 2.893 1.00 59.75 186 ASN A O 1
ATOM 1411 N N . GLY A 1 187 ? 14.507 -2.385 3.488 1.00 65.12 187 GLY A N 1
ATOM 1412 C CA . GLY A 1 187 ? 14.732 -3.611 4.239 1.00 65.12 187 GLY A CA 1
ATOM 1413 C C . GLY A 1 187 ? 13.880 -4.772 3.722 1.00 65.12 187 GLY A C 1
ATOM 1414 O O . GLY A 1 187 ? 13.034 -4.585 2.848 1.00 65.12 187 GLY A O 1
ATOM 1415 N N . PRO A 1 188 ? 14.052 -5.974 4.299 1.00 68.88 188 PRO A N 1
ATOM 1416 C CA . PRO A 1 188 ? 13.397 -7.205 3.837 1.00 68.88 188 PRO A CA 1
ATOM 1417 C C . PRO A 1 188 ? 11.860 -7.166 3.918 1.00 68.88 188 PRO A C 1
ATOM 1419 O O . PRO A 1 188 ? 11.179 -7.965 3.282 1.00 68.88 188 PRO A O 1
ATOM 1422 N N . GLU A 1 189 ? 11.300 -6.232 4.687 1.00 79.38 189 GLU A N 1
ATOM 1423 C CA . GLU A 1 189 ? 9.855 -6.036 4.838 1.00 79.38 189 GLU A CA 1
ATOM 1424 C C . GLU A 1 189 ? 9.190 -5.599 3.518 1.00 79.38 189 GLU A C 1
ATOM 1426 O O . GLU A 1 189 ? 8.096 -6.067 3.197 1.00 79.38 189 GLU A O 1
ATOM 1431 N N . ASP A 1 190 ? 9.872 -4.782 2.705 1.00 81.75 190 ASP A N 1
ATOM 1432 C CA . ASP A 1 190 ? 9.383 -4.355 1.388 1.00 81.75 190 ASP A CA 1
ATOM 1433 C C . ASP A 1 190 ? 9.276 -5.548 0.424 1.00 81.75 190 ASP A C 1
ATOM 1435 O O . ASP A 1 190 ? 8.292 -5.678 -0.315 1.00 81.75 190 ASP A O 1
ATOM 1439 N N . GLN A 1 191 ? 10.260 -6.455 0.458 1.00 84.31 191 GLN A N 1
ATOM 1440 C CA . GLN A 1 191 ? 10.232 -7.693 -0.323 1.00 84.31 191 GLN A CA 1
ATOM 1441 C C . GLN A 1 191 ? 9.069 -8.588 0.123 1.00 84.31 191 GLN A C 1
ATOM 1443 O O . GLN A 1 191 ? 8.289 -9.021 -0.721 1.00 84.31 191 GLN A O 1
ATOM 1448 N N . ALA A 1 192 ? 8.893 -8.807 1.431 1.00 88.25 192 ALA A N 1
ATOM 1449 C CA . ALA A 1 192 ? 7.813 -9.646 1.959 1.00 88.25 192 ALA A CA 1
ATOM 1450 C C . ALA A 1 192 ? 6.418 -9.142 1.542 1.00 88.25 192 ALA A C 1
ATOM 1452 O O . ALA A 1 192 ? 5.546 -9.917 1.147 1.00 88.25 192 ALA A O 1
ATOM 1453 N N . ILE A 1 193 ? 6.201 -7.826 1.559 1.00 89.50 193 ILE A N 1
ATOM 1454 C CA . ILE A 1 193 ? 4.933 -7.230 1.115 1.00 89.50 193 ILE A CA 1
ATOM 1455 C C . ILE A 1 193 ? 4.742 -7.380 -0.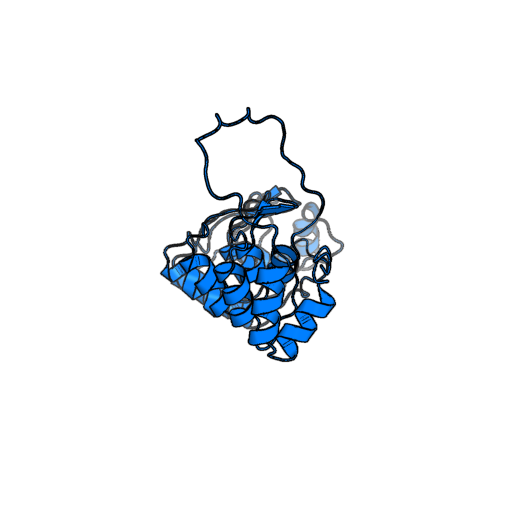390 1.00 89.50 193 ILE A C 1
ATOM 1457 O O . ILE A 1 193 ? 3.638 -7.689 -0.843 1.00 89.50 193 ILE A O 1
ATOM 1461 N N . THR A 1 194 ? 5.808 -7.183 -1.165 1.00 90.81 194 THR A N 1
ATOM 1462 C CA . THR A 1 194 ? 5.789 -7.403 -2.616 1.00 90.81 194 THR A CA 1
ATOM 1463 C C . THR A 1 194 ? 5.433 -8.851 -2.928 1.00 90.81 194 THR A C 1
ATOM 1465 O O . THR A 1 194 ? 4.591 -9.103 -3.788 1.00 90.81 194 THR A O 1
ATOM 1468 N N . GLU A 1 195 ? 6.000 -9.797 -2.180 1.00 91.75 195 GLU A N 1
ATOM 1469 C CA . GLU A 1 195 ? 5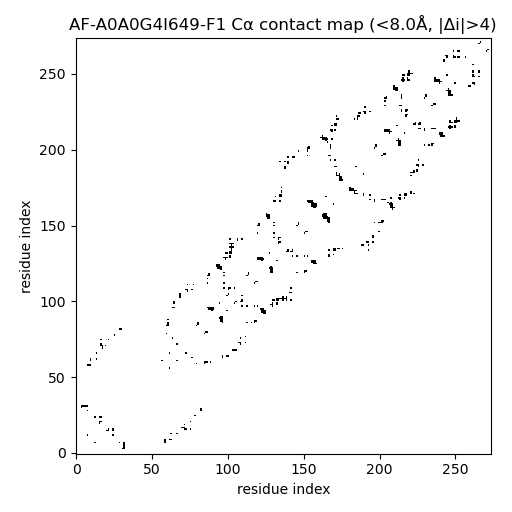.714 -11.219 -2.307 1.00 91.75 195 GLU A CA 1
ATOM 1470 C C . GLU A 1 195 ? 4.246 -11.549 -2.114 1.00 91.75 195 GLU A C 1
ATOM 1472 O O . GLU A 1 195 ? 3.650 -12.227 -2.958 1.00 91.75 195 GLU A O 1
ATOM 1477 N N . VAL A 1 196 ? 3.652 -11.016 -1.048 1.00 93.88 196 VAL A N 1
ATOM 1478 C CA . VAL A 1 196 ? 2.224 -11.171 -0.791 1.00 93.88 196 VAL A CA 1
ATOM 1479 C C . VAL A 1 196 ? 1.418 -10.548 -1.930 1.00 93.88 196 VAL A C 1
ATOM 1481 O O . VAL A 1 196 ? 0.615 -11.239 -2.549 1.00 93.88 196 VAL A O 1
ATOM 1484 N N . LEU A 1 197 ? 1.647 -9.279 -2.274 1.00 94.06 197 LEU A N 1
ATOM 1485 C CA . LEU A 1 197 ? 0.859 -8.591 -3.302 1.00 94.06 197 LEU A CA 1
ATOM 1486 C C . LEU A 1 197 ? 0.915 -9.310 -4.658 1.00 94.06 197 LEU A C 1
ATOM 1488 O O . LEU A 1 197 ? -0.131 -9.563 -5.258 1.00 94.06 197 LEU A O 1
ATOM 1492 N N . VAL A 1 198 ? 2.106 -9.693 -5.130 1.00 94.12 198 VAL A N 1
ATOM 1493 C CA . VAL A 1 198 ? 2.247 -10.416 -6.404 1.00 94.12 198 VAL A CA 1
ATOM 1494 C C . VAL A 1 198 ? 1.632 -11.816 -6.312 1.00 94.12 198 VAL A C 1
ATOM 1496 O O . VAL A 1 198 ? 0.978 -12.251 -7.257 1.00 94.12 198 VAL A O 1
ATOM 1499 N N . GLY A 1 199 ? 1.751 -12.500 -5.168 1.00 94.25 199 GLY A N 1
ATOM 1500 C CA . GLY A 1 199 ? 1.086 -13.785 -4.924 1.00 94.25 199 GLY A CA 1
ATOM 1501 C C . GLY A 1 199 ? -0.444 -13.721 -5.020 1.00 94.25 199 GLY A C 1
ATOM 1502 O O . GLY A 1 199 ? -1.075 -14.690 -5.437 1.00 94.25 199 GLY A O 1
ATOM 1503 N N . TRP A 1 200 ? -1.036 -12.567 -4.708 1.00 94.75 200 TRP A N 1
ATOM 1504 C CA . TRP A 1 200 ? -2.471 -12.291 -4.846 1.00 94.75 200 TRP A CA 1
ATOM 1505 C C . TRP A 1 200 ? -2.861 -11.662 -6.199 1.00 94.75 200 TRP A C 1
ATOM 1507 O O . TRP A 1 200 ? -4.010 -11.259 -6.378 1.00 94.75 200 TRP A O 1
ATOM 1517 N N . GLY A 1 201 ? -1.943 -11.604 -7.170 1.00 93.50 201 GLY A N 1
ATOM 1518 C CA . GLY A 1 201 ? -2.225 -11.145 -8.535 1.00 93.50 201 GLY A CA 1
ATOM 1519 C C . GLY A 1 201 ? -1.959 -9.660 -8.794 1.00 93.50 201 GLY A C 1
ATOM 1520 O O . GLY A 1 201 ? -2.553 -9.086 -9.712 1.00 93.50 201 GLY A O 1
ATOM 1521 N N . ALA A 1 202 ? -1.093 -9.017 -8.005 1.00 94.31 202 ALA A N 1
ATOM 1522 C CA . ALA A 1 202 ? -0.626 -7.671 -8.322 1.00 94.31 202 ALA A CA 1
ATOM 1523 C C . ALA A 1 202 ? 0.141 -7.640 -9.655 1.00 94.31 202 ALA A C 1
ATOM 1525 O O . ALA A 1 202 ? 1.014 -8.471 -9.911 1.00 94.31 202 ALA A O 1
ATOM 1526 N N . GLU A 1 203 ? -0.164 -6.654 -10.494 1.00 93.69 203 GLU A N 1
ATOM 1527 C CA . GLU A 1 203 ? 0.457 -6.482 -11.805 1.00 93.69 203 GLU A CA 1
ATOM 1528 C C . GLU A 1 203 ? 1.853 -5.849 -11.670 1.00 93.69 203 GLU A C 1
ATOM 1530 O O . GLU A 1 203 ? 1.992 -4.652 -11.411 1.00 93.69 203 GLU A O 1
ATOM 1535 N N . VAL A 1 204 ? 2.893 -6.666 -11.863 1.00 92.88 204 VAL A N 1
ATOM 1536 C CA . VAL A 1 204 ? 4.315 -6.279 -11.743 1.00 92.88 204 VAL A CA 1
ATOM 1537 C C . VAL A 1 204 ? 4.700 -5.171 -12.733 1.00 92.88 204 VAL A C 1
ATOM 1539 O O . VAL A 1 204 ? 5.400 -4.223 -12.375 1.00 92.88 204 VAL A O 1
ATOM 1542 N N . GLU A 1 205 ? 4.180 -5.250 -13.959 1.00 93.31 205 GLU A N 1
ATOM 1543 C CA . GLU A 1 205 ? 4.454 -4.311 -15.056 1.00 93.31 205 GLU A CA 1
ATOM 1544 C C . GLU A 1 205 ? 3.476 -3.125 -15.107 1.00 93.31 205 GLU A C 1
ATOM 1546 O O . GLU A 1 205 ? 3.475 -2.353 -16.070 1.00 93.31 205 GLU A O 1
ATOM 1551 N N . ALA A 1 206 ? 2.647 -2.940 -14.073 1.00 92.38 206 ALA A N 1
ATOM 1552 C CA . ALA A 1 206 ? 1.762 -1.788 -14.001 1.00 92.38 206 ALA A CA 1
ATOM 1553 C C . ALA A 1 206 ? 2.574 -0.491 -14.105 1.00 92.38 206 ALA A C 1
ATOM 1555 O O . ALA A 1 206 ? 3.646 -0.361 -13.514 1.00 92.38 206 ALA A O 1
ATOM 1556 N N . LEU A 1 207 ? 2.033 0.493 -14.828 1.00 92.12 207 LEU A N 1
ATOM 1557 C CA . LEU A 1 207 ? 2.718 1.759 -15.084 1.00 92.12 207 LEU A CA 1
ATOM 1558 C C . LEU A 1 207 ? 2.025 2.937 -14.407 1.00 92.12 207 LEU A C 1
ATOM 1560 O O . LEU A 1 207 ? 0.805 3.146 -14.537 1.00 92.12 207 LEU A O 1
ATOM 1564 N N . ASP A 1 208 ? 2.841 3.768 -13.762 1.00 88.69 208 ASP A N 1
ATOM 1565 C CA . ASP A 1 208 ? 2.403 5.041 -13.218 1.00 88.69 208 ASP A CA 1
ATOM 1566 C C . ASP A 1 208 ? 2.133 6.093 -14.310 1.00 88.69 208 ASP A C 1
ATOM 1568 O O . ASP A 1 208 ? 2.348 5.881 -15.508 1.00 88.69 208 ASP A O 1
ATOM 1572 N N . SER A 1 209 ? 1.636 7.273 -13.921 1.00 87.31 209 SER A N 1
ATOM 1573 C CA . SER A 1 209 ? 1.336 8.335 -14.899 1.00 87.31 209 SER A CA 1
ATOM 1574 C C . SER A 1 209 ? 2.570 8.911 -15.606 1.00 87.31 209 SER A C 1
ATOM 1576 O O . SER A 1 209 ? 2.403 9.708 -16.523 1.00 87.31 209 SER A O 1
ATOM 1578 N N . LYS A 1 210 ? 3.791 8.526 -15.226 1.00 85.56 210 LYS A N 1
ATOM 1579 C CA . LYS A 1 210 ? 5.037 8.851 -15.929 1.00 85.56 210 LYS A CA 1
ATOM 1580 C C . LYS A 1 210 ? 5.583 7.673 -16.738 1.00 85.56 210 LYS A C 1
ATOM 1582 O O . LYS A 1 210 ? 6.653 7.801 -17.314 1.00 85.56 210 LYS A O 1
ATOM 1587 N N . GLY A 1 211 ? 4.854 6.560 -16.825 1.00 89.38 211 GLY A N 1
ATOM 1588 C CA . GLY A 1 211 ? 5.321 5.354 -17.510 1.00 89.38 211 GLY A CA 1
ATOM 1589 C C . GLY A 1 211 ? 6.359 4.565 -16.713 1.00 89.38 211 GLY A C 1
ATOM 1590 O O . GLY A 1 211 ? 7.056 3.745 -17.294 1.00 89.38 211 GLY A O 1
ATOM 1591 N N . ARG A 1 212 ? 6.484 4.813 -15.406 1.00 89.69 212 ARG A N 1
ATOM 1592 C CA . ARG A 1 212 ? 7.433 4.100 -14.544 1.00 89.69 212 ARG A CA 1
ATOM 1593 C C . ARG A 1 212 ? 6.753 2.882 -13.940 1.00 89.69 212 ARG A C 1
ATOM 1595 O O . ARG A 1 212 ? 5.619 3.010 -13.488 1.00 89.69 212 ARG A O 1
ATOM 1602 N N . SER A 1 213 ? 7.458 1.758 -13.911 1.00 92.38 213 SER A N 1
ATOM 1603 C CA . SER A 1 213 ? 7.039 0.521 -13.239 1.00 92.38 213 SER A CA 1
ATOM 1604 C C . SER A 1 213 ? 7.440 0.505 -11.757 1.00 92.38 213 SER A C 1
ATOM 1606 O O . SER A 1 213 ? 8.157 1.395 -11.280 1.00 92.38 213 SER A O 1
ATOM 1608 N N . ALA A 1 214 ? 7.031 -0.536 -11.025 1.00 90.62 214 ALA A N 1
ATOM 1609 C CA . ALA A 1 214 ? 7.508 -0.788 -9.663 1.00 90.62 214 ALA A CA 1
ATOM 1610 C C . ALA A 1 214 ? 9.046 -0.901 -9.601 1.00 90.62 214 ALA A C 1
ATOM 1612 O O . ALA A 1 214 ? 9.664 -0.366 -8.681 1.00 90.62 214 ALA A O 1
ATOM 1613 N N . LEU A 1 215 ? 9.680 -1.470 -10.634 1.00 91.75 215 LEU A N 1
ATOM 1614 C CA . LEU A 1 215 ? 11.138 -1.605 -10.717 1.00 91.75 215 LEU A CA 1
ATOM 1615 C C . LEU A 1 215 ? 11.861 -0.248 -10.754 1.00 91.75 215 LEU A C 1
ATOM 1617 O O . LEU A 1 215 ? 12.881 -0.070 -10.093 1.00 91.75 215 LEU A O 1
ATOM 1621 N N . HIS A 1 216 ? 11.295 0.752 -11.439 1.00 89.00 216 HIS A N 1
ATOM 1622 C CA . HIS A 1 216 ? 11.835 2.118 -11.418 1.00 89.00 216 HIS A CA 1
ATOM 1623 C C . HIS A 1 216 ? 11.825 2.713 -10.004 1.00 89.00 216 HIS A C 1
ATOM 1625 O O . HIS A 1 216 ? 12.720 3.475 -9.643 1.00 89.00 216 HIS A O 1
ATOM 1631 N N . ARG A 1 217 ? 10.796 2.399 -9.203 1.00 86.12 217 ARG A N 1
ATOM 1632 C CA . ARG A 1 217 ? 10.687 2.859 -7.811 1.00 86.12 217 ARG A CA 1
ATOM 1633 C C . ARG A 1 217 ? 11.680 2.131 -6.916 1.00 86.12 217 ARG A C 1
ATOM 1635 O O . ARG A 1 217 ? 12.398 2.802 -6.185 1.00 86.12 217 ARG A O 1
ATOM 1642 N N . ALA A 1 218 ? 11.761 0.808 -7.025 1.00 86.94 218 ALA A N 1
ATOM 1643 C CA . ALA A 1 218 ? 12.724 -0.005 -6.288 1.00 86.94 218 ALA A CA 1
ATOM 1644 C C . ALA A 1 218 ? 14.163 0.482 -6.526 1.00 86.94 218 ALA A C 1
ATOM 1646 O O . ALA A 1 218 ? 14.900 0.744 -5.576 1.00 86.94 218 ALA A O 1
ATOM 1647 N N . ALA A 1 219 ? 14.512 0.733 -7.792 1.00 87.25 219 ALA A N 1
ATOM 1648 C CA . ALA A 1 219 ? 15.800 1.294 -8.176 1.00 87.25 219 ALA A CA 1
ATOM 1649 C C . ALA A 1 219 ? 16.012 2.718 -7.631 1.00 87.25 219 ALA A C 1
ATOM 1651 O O . ALA A 1 219 ? 17.066 3.006 -7.074 1.00 87.25 219 ALA A O 1
ATOM 1652 N N . GLN A 1 220 ? 15.001 3.594 -7.717 1.00 83.56 220 GLN A N 1
ATOM 1653 C CA . GLN A 1 220 ? 15.061 4.958 -7.172 1.00 83.56 220 GLN A CA 1
ATOM 1654 C C . GLN A 1 220 ? 15.350 4.984 -5.661 1.00 83.56 220 GLN A C 1
ATOM 1656 O O . GLN A 1 220 ? 16.024 5.900 -5.187 1.00 83.56 220 GLN A O 1
ATOM 1661 N N . TYR A 1 221 ? 14.785 4.046 -4.901 1.00 79.25 221 TYR A N 1
ATOM 1662 C CA . TYR A 1 221 ? 14.956 3.987 -3.449 1.00 79.25 221 TYR A CA 1
ATOM 1663 C C . TYR A 1 221 ? 16.171 3.159 -3.018 1.00 79.25 221 TYR A C 1
ATOM 1665 O O . TYR A 1 221 ? 16.604 3.295 -1.877 1.00 79.25 221 TYR A O 1
ATOM 1673 N N . GLY A 1 222 ? 16.773 2.387 -3.927 1.00 79.06 222 GLY A N 1
ATOM 1674 C CA . GLY A 1 222 ? 17.953 1.570 -3.647 1.00 79.06 222 GLY A CA 1
ATOM 1675 C C . GLY A 1 222 ? 17.638 0.268 -2.907 1.00 79.06 222 GLY A C 1
ATOM 1676 O O . GLY A 1 222 ? 18.494 -0.231 -2.182 1.00 79.06 222 GLY A O 1
ATOM 1677 N N . SER A 1 223 ? 16.425 -0.268 -3.063 1.00 83.31 223 SER A N 1
ATOM 1678 C CA . SER A 1 223 ? 16.008 -1.541 -2.461 1.00 83.31 223 SER A CA 1
ATOM 1679 C C . SER A 1 223 ? 16.470 -2.707 -3.342 1.00 83.31 223 SER A C 1
ATOM 1681 O O . SER A 1 223 ? 15.754 -3.096 -4.267 1.00 83.31 223 SER A O 1
ATOM 1683 N N . LEU A 1 224 ? 17.672 -3.238 -3.092 1.00 85.31 224 LEU A N 1
ATOM 1684 C CA . LEU A 1 224 ? 18.272 -4.303 -3.909 1.00 85.31 224 LEU A CA 1
ATOM 1685 C C . LEU A 1 224 ? 17.412 -5.571 -3.909 1.00 85.31 224 LEU A C 1
ATOM 1687 O O . LEU A 1 224 ? 17.124 -6.111 -4.970 1.00 85.31 224 LEU A O 1
ATOM 1691 N N . GLU A 1 225 ? 16.938 -5.982 -2.739 1.00 87.06 225 GLU A N 1
ATOM 1692 C CA . GLU A 1 225 ? 16.108 -7.171 -2.544 1.00 87.06 225 GLU A CA 1
ATOM 1693 C C . GLU A 1 225 ? 14.810 -7.095 -3.362 1.00 87.06 225 GLU A C 1
ATOM 1695 O O . GLU A 1 225 ? 14.374 -8.063 -3.984 1.00 87.06 225 GLU A O 1
ATOM 1700 N N . LEU A 1 226 ? 14.207 -5.904 -3.419 1.00 86.94 226 LEU A N 1
ATOM 1701 C CA . LEU A 1 226 ? 13.011 -5.657 -4.218 1.00 86.94 226 LEU A CA 1
ATOM 1702 C C . LEU A 1 226 ? 13.316 -5.667 -5.722 1.00 86.94 226 LEU A C 1
ATOM 1704 O O . LEU A 1 226 ? 12.503 -6.148 -6.508 1.00 86.94 226 LEU A O 1
ATOM 1708 N N . VAL A 1 227 ? 14.471 -5.136 -6.131 1.00 89.88 227 VAL A N 1
ATOM 1709 C CA . VAL A 1 227 ? 14.923 -5.177 -7.528 1.00 89.88 227 VAL A CA 1
ATOM 1710 C C . VAL A 1 227 ? 15.130 -6.623 -7.975 1.00 89.88 227 VAL A C 1
ATOM 1712 O O . VAL A 1 227 ? 14.556 -7.010 -8.989 1.00 89.88 227 VAL A O 1
ATOM 1715 N N . GLU A 1 228 ? 15.886 -7.419 -7.216 1.00 90.38 228 GLU A N 1
ATOM 1716 C CA . GLU A 1 228 ? 16.131 -8.838 -7.509 1.00 90.38 228 GLU A CA 1
ATOM 1717 C C . GLU A 1 228 ? 14.812 -9.603 -7.636 1.00 90.38 228 GLU A C 1
ATOM 1719 O O . GLU A 1 228 ? 14.558 -10.244 -8.654 1.00 90.38 228 GLU A O 1
ATOM 1724 N N . TYR A 1 229 ? 13.915 -9.428 -6.664 1.00 91.56 229 TYR A N 1
ATOM 1725 C CA . TYR A 1 229 ? 12.612 -10.076 -6.680 1.00 91.56 229 TYR A CA 1
ATOM 1726 C C . TYR A 1 229 ? 11.757 -9.706 -7.902 1.00 91.56 229 TYR A C 1
ATOM 1728 O O . TYR A 1 229 ? 11.115 -10.567 -8.503 1.00 91.56 229 TYR A O 1
ATOM 1736 N N . LEU A 1 230 ? 11.711 -8.424 -8.279 1.00 92.06 230 LEU A N 1
ATOM 1737 C CA . LEU A 1 230 ? 10.937 -7.980 -9.441 1.00 92.06 230 LEU A CA 1
ATOM 1738 C C . LEU A 1 230 ? 11.526 -8.531 -10.749 1.00 92.06 230 LEU A C 1
ATOM 1740 O O . LEU A 1 230 ? 10.762 -8.942 -11.620 1.00 92.06 230 LEU A O 1
ATOM 1744 N N . ILE A 1 231 ? 12.855 -8.596 -10.872 1.00 92.69 231 ILE A N 1
ATOM 1745 C CA . ILE A 1 231 ? 13.540 -9.206 -12.024 1.00 92.69 231 ILE A CA 1
ATOM 1746 C C . ILE A 1 231 ? 13.240 -10.706 -12.118 1.00 92.69 231 ILE A C 1
ATOM 1748 O O . ILE A 1 231 ? 12.918 -11.196 -13.200 1.00 92.69 231 ILE A O 1
ATOM 1752 N N . ASP A 1 232 ? 13.246 -11.420 -10.991 1.00 93.44 232 ASP A N 1
ATOM 1753 C CA . ASP A 1 232 ? 12.861 -12.837 -10.928 1.00 93.44 232 ASP A CA 1
ATOM 1754 C C . ASP A 1 232 ? 11.391 -13.070 -11.325 1.00 93.44 232 ASP A C 1
ATOM 1756 O O . ASP A 1 232 ? 11.006 -14.174 -11.714 1.00 93.44 232 ASP A O 1
ATOM 1760 N N . ARG A 1 233 ? 10.556 -12.026 -11.254 1.00 93.81 233 ARG A N 1
ATOM 1761 C CA . ARG A 1 233 ? 9.167 -12.004 -11.740 1.00 93.81 233 ARG A CA 1
ATOM 1762 C C . ARG A 1 233 ? 9.026 -11.413 -13.143 1.00 93.81 233 ARG A C 1
ATOM 1764 O O . ARG A 1 233 ? 7.948 -10.939 -13.492 1.00 93.81 233 ARG A O 1
ATOM 1771 N N . GLU A 1 234 ? 10.095 -11.489 -13.935 1.00 91.31 234 GLU A N 1
ATOM 1772 C CA . GLU A 1 234 ? 10.154 -11.081 -15.343 1.00 91.31 234 GLU A CA 1
ATOM 1773 C C . GLU A 1 234 ? 9.863 -9.585 -15.570 1.00 91.31 234 GLU A C 1
ATOM 1775 O O . GLU A 1 234 ? 9.414 -9.194 -16.649 1.00 91.31 234 GLU A O 1
ATOM 1780 N N . ALA A 1 235 ? 10.129 -8.729 -14.573 1.00 92.88 235 ALA A N 1
ATOM 1781 C CA . ALA A 1 235 ? 10.039 -7.285 -14.766 1.00 92.88 235 ALA A CA 1
ATOM 1782 C C . ALA A 1 235 ? 11.072 -6.797 -15.796 1.00 92.88 235 ALA A C 1
ATOM 1784 O O . ALA A 1 235 ? 12.231 -7.221 -15.796 1.00 92.88 235 ALA A O 1
ATOM 1785 N N . ASP A 1 236 ? 10.672 -5.858 -16.652 1.00 93.12 236 ASP A N 1
ATOM 1786 C CA . ASP A 1 236 ? 11.534 -5.345 -17.719 1.00 93.12 236 ASP A CA 1
ATOM 1787 C C . ASP A 1 236 ? 12.572 -4.346 -17.169 1.00 93.12 236 ASP A C 1
ATOM 1789 O O . ASP A 1 236 ? 12.274 -3.173 -16.911 1.00 93.12 236 ASP A O 1
ATOM 1793 N N . ALA A 1 237 ? 13.812 -4.822 -17.006 1.00 91.62 237 ALA A N 1
ATOM 1794 C CA . ALA A 1 237 ? 14.961 -4.041 -16.536 1.00 91.62 237 ALA A CA 1
ATOM 1795 C C . ALA A 1 237 ? 15.338 -2.870 -17.455 1.00 91.62 237 ALA A C 1
ATOM 1797 O O . ALA A 1 237 ? 15.898 -1.876 -16.990 1.00 91.62 237 ALA A O 1
ATOM 1798 N N . GLU A 1 238 ? 15.019 -2.979 -18.745 1.00 91.69 238 GLU A N 1
ATOM 1799 C CA . GLU A 1 238 ? 15.360 -1.998 -19.777 1.00 91.69 238 GLU A CA 1
ATOM 1800 C C . GLU A 1 238 ? 14.177 -1.093 -20.127 1.00 91.69 238 GLU A C 1
ATOM 1802 O O . GLU A 1 238 ? 14.289 -0.213 -20.991 1.00 91.69 238 GLU A O 1
ATOM 1807 N N . ARG A 1 239 ? 13.038 -1.268 -19.440 1.00 91.62 239 ARG A N 1
ATOM 1808 C CA . ARG A 1 239 ? 11.855 -0.442 -19.656 1.00 91.62 239 ARG A CA 1
ATOM 1809 C C . ARG A 1 239 ? 12.212 1.022 -19.483 1.00 91.62 239 ARG A C 1
ATOM 1811 O O . ARG A 1 239 ? 12.802 1.424 -18.486 1.00 91.62 239 ARG A O 1
ATOM 1818 N N . ARG A 1 240 ? 11.771 1.832 -20.438 1.00 90.69 240 ARG A N 1
ATOM 1819 C CA . ARG A 1 240 ? 11.939 3.280 -20.402 1.00 90.69 240 ARG A CA 1
ATOM 1820 C C . ARG A 1 240 ? 10.654 3.960 -19.981 1.00 90.69 240 ARG A C 1
ATOM 1822 O O . ARG A 1 240 ? 9.574 3.622 -20.476 1.00 90.69 240 ARG A O 1
ATOM 1829 N N . ASP A 1 241 ? 10.780 4.919 -19.078 1.00 89.38 241 ASP A N 1
ATOM 1830 C CA . ASP A 1 241 ? 9.683 5.805 -18.728 1.00 89.38 241 ASP A CA 1
ATOM 1831 C C . ASP A 1 241 ? 9.442 6.873 -19.813 1.00 89.38 241 ASP A C 1
ATOM 1833 O O . ASP A 1 241 ? 10.065 6.875 -20.877 1.00 89.38 241 ASP A O 1
ATOM 1837 N N . ARG A 1 242 ? 8.491 7.786 -19.585 1.00 89.50 242 ARG A N 1
ATOM 1838 C CA . ARG A 1 242 ? 8.152 8.837 -20.564 1.00 89.50 242 ARG A CA 1
ATOM 1839 C C . ARG A 1 242 ? 9.286 9.826 -20.837 1.00 89.50 242 ARG A C 1
ATOM 1841 O O . ARG A 1 242 ? 9.207 10.533 -21.839 1.00 89.50 242 ARG A O 1
ATOM 1848 N N . ASP A 1 243 ? 10.286 9.882 -19.966 1.00 86.25 243 ASP A N 1
ATOM 1849 C CA . ASP A 1 243 ? 11.462 10.736 -20.099 1.00 86.25 243 ASP A CA 1
ATOM 1850 C C . ASP A 1 243 ? 12.650 9.956 -20.725 1.00 86.25 243 ASP A C 1
ATOM 1852 O O . ASP A 1 243 ? 13.772 10.457 -20.750 1.00 86.25 243 ASP A O 1
ATOM 1856 N N . ASP A 1 244 ? 12.398 8.751 -21.268 1.00 87.12 244 ASP A N 1
ATOM 1857 C CA . ASP A 1 244 ? 13.384 7.819 -21.846 1.00 87.12 244 ASP A CA 1
ATOM 1858 C C . ASP A 1 244 ? 14.403 7.288 -20.814 1.00 87.12 244 ASP A C 1
ATOM 1860 O O . ASP A 1 244 ? 15.509 6.880 -21.169 1.00 87.12 244 ASP A O 1
ATOM 1864 N N . VAL A 1 245 ? 14.029 7.285 -19.527 1.00 88.00 245 VAL A N 1
ATOM 1865 C CA . VAL A 1 245 ? 14.885 6.900 -18.393 1.00 88.00 245 VAL A CA 1
ATOM 1866 C C . VAL A 1 245 ? 14.586 5.457 -17.970 1.00 88.00 245 VAL A C 1
ATOM 1868 O O . VAL A 1 245 ? 13.422 5.109 -17.776 1.00 88.00 245 VAL A O 1
ATOM 1871 N N . THR A 1 246 ? 15.618 4.620 -17.794 1.00 90.69 246 THR A N 1
ATOM 1872 C CA . THR A 1 246 ? 15.472 3.222 -17.308 1.00 90.69 246 THR A CA 1
ATOM 1873 C C . THR A 1 246 ? 15.582 3.121 -15.778 1.00 90.69 246 THR A C 1
ATOM 1875 O O . THR A 1 246 ? 16.116 4.043 -15.149 1.00 90.69 246 THR A O 1
ATOM 1878 N N . PRO A 1 247 ? 15.165 2.005 -15.141 1.00 89.88 247 PRO A N 1
ATOM 1879 C CA . PRO A 1 247 ? 15.389 1.767 -13.715 1.00 89.88 247 PRO A CA 1
ATOM 1880 C C . PRO A 1 247 ? 16.841 1.984 -13.279 1.00 89.88 247 PRO A C 1
ATOM 1882 O O . PRO A 1 247 ? 17.079 2.626 -12.259 1.00 89.88 247 PRO A O 1
ATOM 1885 N N . LEU A 1 248 ? 17.822 1.544 -14.073 1.00 87.88 248 LEU A N 1
ATOM 1886 C CA . LEU A 1 248 ? 19.239 1.731 -13.750 1.00 87.88 248 LEU A CA 1
ATOM 1887 C C . LEU A 1 248 ? 19.624 3.218 -13.654 1.00 87.88 248 LEU A C 1
ATOM 1889 O O . LEU A 1 248 ? 20.321 3.619 -12.724 1.00 87.88 248 LEU A O 1
ATOM 1893 N N . HIS A 1 249 ? 19.111 4.066 -14.551 1.00 85.81 249 HIS A N 1
ATOM 1894 C CA . HIS A 1 249 ? 19.336 5.515 -14.475 1.00 85.81 249 HIS A CA 1
ATOM 1895 C C . HIS A 1 249 ? 18.717 6.115 -13.200 1.00 85.81 249 HIS A C 1
ATOM 1897 O O . HIS A 1 249 ? 19.287 7.033 -12.608 1.00 85.81 249 HIS A O 1
ATOM 1903 N N . TRP A 1 250 ? 17.575 5.583 -12.743 1.00 83.50 250 TRP A N 1
ATOM 1904 C CA . TRP A 1 250 ? 16.961 5.967 -11.468 1.00 83.50 250 TRP A CA 1
ATOM 1905 C C . TRP A 1 250 ? 17.781 5.519 -10.248 1.00 83.50 250 TRP A C 1
ATOM 1907 O O . TRP A 1 250 ? 17.792 6.255 -9.264 1.00 83.50 250 TRP A O 1
ATOM 1917 N N . ALA A 1 251 ? 18.503 4.395 -10.316 1.00 83.50 251 ALA A N 1
ATOM 1918 C CA . ALA A 1 251 ? 19.436 3.967 -9.264 1.00 83.50 251 ALA A CA 1
ATOM 1919 C C . ALA A 1 251 ? 20.660 4.891 -9.140 1.00 83.50 251 ALA A C 1
ATOM 1921 O O . ALA A 1 251 ? 21.196 5.080 -8.051 1.00 83.50 251 ALA A O 1
ATOM 1922 N N . CYS A 1 252 ? 21.085 5.513 -10.242 1.00 80.38 252 CYS A N 1
ATOM 1923 C CA . CYS A 1 252 ? 22.199 6.466 -10.258 1.00 80.38 252 CYS A CA 1
ATOM 1924 C C . CYS A 1 252 ? 21.803 7.897 -9.851 1.00 80.38 252 CYS A C 1
ATOM 1926 O O . CYS A 1 252 ? 22.637 8.804 -9.901 1.00 80.38 252 CYS A O 1
ATOM 1928 N N . ARG A 1 253 ? 20.538 8.135 -9.491 1.00 70.75 253 ARG A N 1
ATOM 1929 C CA . ARG A 1 253 ? 20.020 9.473 -9.202 1.00 70.75 253 ARG A CA 1
ATOM 1930 C C . ARG A 1 253 ? 20.581 10.042 -7.894 1.00 70.75 253 ARG A C 1
ATOM 1932 O O . ARG A 1 253 ? 20.321 9.514 -6.816 1.00 70.75 253 ARG A O 1
ATOM 1939 N N . ASP A 1 254 ? 21.200 11.219 -7.971 1.00 61.06 254 ASP A N 1
ATOM 1940 C CA . ASP A 1 254 ? 21.419 12.072 -6.799 1.00 61.06 254 ASP A CA 1
ATOM 1941 C C . ASP A 1 254 ? 20.076 12.726 -6.386 1.00 61.06 254 ASP A C 1
ATOM 1943 O O . ASP A 1 254 ? 19.312 13.188 -7.245 1.00 61.06 254 ASP A O 1
ATOM 1947 N N . PRO A 1 255 ? 19.741 12.812 -5.085 1.00 58.94 255 PRO A N 1
ATOM 1948 C CA . PRO A 1 255 ? 18.566 13.542 -4.606 1.00 58.94 255 PRO A CA 1
ATOM 1949 C C . PRO A 1 255 ? 18.398 14.954 -5.196 1.00 58.94 255 PRO A C 1
ATOM 1951 O O . PRO A 1 255 ? 17.270 15.441 -5.305 1.00 58.94 255 PRO A O 1
ATOM 1954 N N . LYS A 1 256 ? 19.500 15.610 -5.583 1.00 52.12 256 LYS A N 1
ATOM 1955 C CA . LYS A 1 256 ? 19.527 16.983 -6.108 1.00 52.12 256 LYS A CA 1
ATOM 1956 C C . LYS A 1 256 ? 19.248 17.097 -7.606 1.00 52.12 256 LYS A C 1
ATOM 1958 O O . LYS A 1 256 ? 19.040 18.216 -8.078 1.00 52.12 256 LYS A O 1
ATOM 1963 N N . THR A 1 257 ? 19.239 15.996 -8.355 1.00 58.47 257 THR A N 1
ATOM 1964 C CA . THR A 1 257 ? 19.165 16.061 -9.816 1.00 58.47 257 THR A CA 1
ATOM 1965 C C . THR A 1 257 ? 17.722 15.906 -10.309 1.00 58.47 257 THR A C 1
ATOM 1967 O O . THR A 1 257 ? 16.975 15.028 -9.846 1.00 58.47 257 THR A O 1
ATOM 1970 N N . PRO A 1 258 ? 17.249 16.814 -11.188 1.00 60.94 258 PRO A N 1
ATOM 1971 C CA . PRO A 1 258 ? 15.898 16.738 -11.719 1.00 60.94 258 PRO A CA 1
ATOM 1972 C C . PRO A 1 258 ? 15.792 15.566 -12.710 1.00 60.94 258 PRO A C 1
ATOM 1974 O O . PRO A 1 258 ? 16.758 15.271 -13.415 1.00 60.94 258 PRO A O 1
ATOM 1977 N N . PRO A 1 259 ? 14.620 14.903 -12.796 1.00 61.41 259 PRO A N 1
ATOM 1978 C CA . PRO A 1 259 ? 14.435 13.698 -13.606 1.00 61.41 259 PRO A CA 1
ATOM 1979 C C . PRO A 1 259 ? 14.821 13.881 -15.081 1.00 61.41 259 PRO A C 1
ATOM 1981 O O . PRO A 1 259 ? 15.419 12.995 -15.676 1.00 61.41 259 PRO A O 1
ATOM 1984 N N . GLU A 1 260 ? 14.580 15.071 -15.630 1.00 65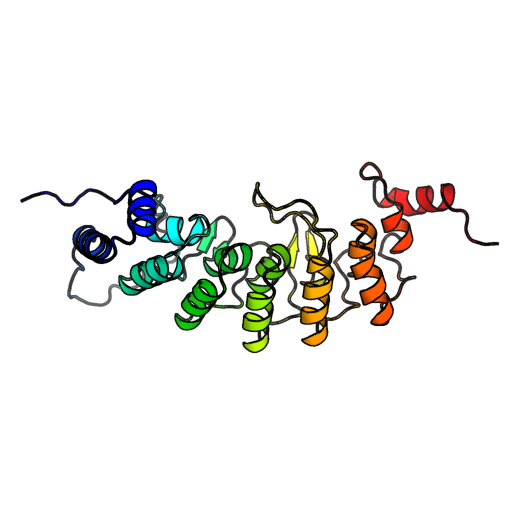.06 260 GLU A N 1
ATOM 1985 C CA . GLU A 1 260 ? 14.906 15.468 -17.007 1.00 65.06 260 GLU A CA 1
ATOM 1986 C C . GLU A 1 260 ? 16.410 15.480 -17.342 1.00 65.06 260 GLU A C 1
ATOM 1988 O O . GLU A 1 260 ? 16.786 15.428 -18.514 1.00 65.06 260 GLU A O 1
ATOM 1993 N N . ASN A 1 261 ? 17.284 15.526 -16.330 1.00 65.62 261 ASN A N 1
ATOM 1994 C CA . ASN A 1 261 ? 18.734 15.473 -16.512 1.00 65.62 261 ASN A CA 1
ATOM 1995 C C . ASN A 1 261 ? 19.336 14.107 -16.164 1.00 65.62 261 ASN A C 1
ATOM 1997 O O . ASN A 1 261 ? 20.508 13.893 -16.475 1.00 65.62 261 ASN A O 1
ATOM 2001 N N . LEU A 1 262 ? 18.553 13.171 -15.609 1.00 65.75 262 LEU A N 1
ATOM 2002 C CA . LEU A 1 262 ? 19.049 11.857 -15.184 1.00 65.75 262 LEU A CA 1
ATOM 2003 C C . LEU A 1 262 ? 19.670 11.084 -16.335 1.00 65.75 262 LEU A C 1
ATOM 2005 O O . LEU A 1 262 ? 20.774 10.578 -16.189 1.00 65.75 262 LEU A O 1
ATOM 2009 N N . GLN A 1 263 ? 19.023 11.070 -17.501 1.00 66.94 263 GLN A N 1
ATOM 2010 C CA . GLN A 1 263 ? 19.552 10.379 -18.676 1.00 66.94 263 GLN A CA 1
ATOM 2011 C C . GLN A 1 263 ? 20.919 10.937 -19.093 1.00 66.94 263 GLN A C 1
ATOM 2013 O O . GLN A 1 263 ? 21.850 10.198 -19.399 1.00 66.94 263 GLN A O 1
ATOM 2018 N N . LYS A 1 264 ? 21.075 12.266 -19.069 1.00 66.06 264 LYS A N 1
ATOM 2019 C CA . LYS A 1 264 ? 22.328 12.935 -19.447 1.00 66.06 264 LYS A CA 1
ATOM 2020 C C . LYS A 1 264 ? 23.417 12.757 -18.393 1.00 66.06 264 LYS A C 1
ATOM 2022 O O . LYS A 1 264 ? 24.583 12.660 -18.757 1.00 66.06 264 LYS A O 1
ATOM 2027 N N . GLU A 1 265 ? 23.063 12.754 -17.115 1.00 62.09 265 GLU A N 1
ATOM 2028 C CA . GLU A 1 265 ? 24.010 12.572 -16.014 1.00 62.09 265 GLU A CA 1
ATOM 2029 C C . GLU A 1 265 ? 24.458 11.124 -15.868 1.00 62.09 265 GLU A C 1
ATOM 2031 O O . GLU A 1 265 ? 25.655 10.880 -15.760 1.00 62.09 265 GLU A O 1
ATOM 2036 N N . ALA A 1 266 ? 23.546 10.158 -15.932 1.00 59.84 266 ALA A N 1
ATOM 2037 C CA . ALA A 1 266 ? 23.900 8.747 -15.886 1.00 59.84 266 ALA A CA 1
ATOM 2038 C C . ALA A 1 266 ? 24.719 8.338 -17.121 1.00 59.84 266 ALA A C 1
ATOM 2040 O O . ALA A 1 266 ? 25.739 7.687 -16.945 1.00 59.84 266 ALA A O 1
ATOM 2041 N N . ASN A 1 267 ? 24.421 8.849 -18.325 1.00 64.19 267 ASN A N 1
ATOM 2042 C CA . ASN A 1 267 ? 25.279 8.631 -19.504 1.00 64.19 267 ASN A CA 1
ATOM 2043 C C . ASN A 1 267 ? 26.664 9.303 -19.403 1.00 64.19 267 ASN A C 1
ATOM 2045 O O . ASN A 1 267 ? 27.601 8.891 -20.084 1.00 64.19 267 ASN A O 1
ATOM 2049 N N . ARG A 1 268 ? 26.814 10.358 -18.586 1.00 60.50 268 ARG A N 1
ATOM 2050 C CA . ARG A 1 268 ? 28.121 10.981 -18.291 1.00 60.50 268 ARG A CA 1
ATOM 2051 C C . ARG A 1 268 ? 28.895 10.218 -17.215 1.00 60.50 268 ARG A C 1
ATOM 2053 O O . ARG A 1 268 ? 30.120 10.214 -17.256 1.00 60.50 268 ARG A O 1
ATOM 2060 N N . SER A 1 269 ? 28.185 9.614 -16.266 1.00 53.88 269 SER A N 1
ATOM 2061 C CA . SER A 1 269 ? 28.746 8.892 -15.118 1.00 53.88 269 SER A CA 1
ATOM 2062 C C . SER A 1 269 ? 29.005 7.405 -15.404 1.00 53.88 269 SER A C 1
ATOM 2064 O O . SER A 1 269 ? 29.865 6.805 -14.767 1.00 53.88 269 SER A O 1
ATOM 2066 N N . CYS A 1 270 ? 28.297 6.812 -16.366 1.00 46.59 270 CYS A N 1
ATOM 2067 C CA . CYS A 1 270 ? 28.442 5.442 -16.858 1.00 46.59 270 CYS A CA 1
ATOM 2068 C C . CYS A 1 270 ? 28.291 5.459 -18.391 1.00 46.59 270 CYS A C 1
ATOM 2070 O O . CYS A 1 270 ? 27.164 5.483 -18.886 1.00 46.59 270 CYS A O 1
ATOM 2072 N N . PRO A 1 271 ? 29.392 5.505 -19.169 1.00 43.62 271 PRO A N 1
ATOM 2073 C CA . PRO A 1 271 ? 29.294 5.388 -20.620 1.00 43.62 271 PRO A CA 1
ATOM 2074 C C . PRO A 1 271 ? 28.671 4.029 -20.989 1.00 43.62 271 PRO A C 1
ATOM 2076 O O . PRO A 1 271 ? 28.906 3.052 -20.270 1.00 43.62 271 PRO A O 1
ATOM 2079 N N . PRO A 1 272 ? 27.887 3.941 -22.081 1.00 39.03 272 PRO A N 1
ATOM 2080 C CA . PRO A 1 272 ? 27.320 2.669 -22.514 1.00 39.03 272 PRO A CA 1
ATOM 2081 C C . PRO A 1 272 ? 28.449 1.652 -22.751 1.00 39.03 272 PRO A C 1
ATOM 2083 O O . PRO A 1 272 ? 29.535 2.055 -23.189 1.00 39.03 272 PRO A O 1
ATOM 2086 N N . PRO A 1 273 ? 28.234 0.357 -22.443 1.00 36.44 273 PRO A N 1
ATOM 2087 C CA . PRO A 1 273 ? 29.234 -0.663 -22.723 1.00 36.44 273 PRO A CA 1
ATOM 2088 C C . PRO A 1 273 ? 29.576 -0.672 -24.227 1.00 36.44 273 PRO A C 1
ATOM 2090 O O . PRO A 1 273 ? 28.712 -0.330 -25.041 1.00 36.44 273 PRO A O 1
ATOM 2093 N N . PRO A 1 274 ? 30.838 -0.990 -24.571 1.00 41.78 274 PRO A N 1
ATOM 2094 C CA . PRO A 1 274 ? 31.386 -0.854 -25.921 1.00 41.78 274 PRO A CA 1
ATOM 2095 C C . PRO A 1 274 ? 30.680 -1.713 -26.973 1.00 41.78 274 PRO A C 1
ATOM 2097 O O . PRO A 1 274 ? 30.208 -2.820 -26.626 1.00 41.78 274 PRO A O 1
#

InterPro domains:
  IPR002110 Ankyrin repeat [PF12796] (67-156)
  IPR002110 Ankyrin repeat [PF12796] (193-253)
  IPR002110 Ankyrin repeat [PS50088] (93-125)
  IPR002110 Ankyrin repeat [PS50088] (210-242)
  IPR002110 Ankyrin repeat [SM00248] (93-122)
  IPR002110 Ankyrin repeat [SM00248] (126-155)
  IPR002110 Ankyrin repeat [SM00248] (210-239)
  IPR036770 Ankyrin repeat-containing domain superfamily [G3DSA:1.25.40.20] (3-266)
  IPR036770 Ankyrin repeat-containing domain superfamily [SSF48403] (72-253)

Secondary structure (DSSP, 8-state):
------PPPHHHHHHHHHTT-HHHHHHHHHHHSPPP------PPPPPTT------S--HHHHHHHHPPS-TTHHHHHHHHHHHT--TT-B-GGG-BHHHHHHHHS-HHHHHHHHHTT--TT-B-TT--BHHHHHHHTT-HHHHHHHHHTT--TT--B--TT---B-HHHHTT----SSTT------SHHHHHHHHHHHHTT--TT---TTS--HHHHHHHHT-HHHHHHHHHTT--TT---TTS--HHHHHT--TTS-HHHHHHHHHHHSPPP-